Protein AF-A0A7K2MBM6-F1 (afdb_monomer_lite)

Sequence (221 aa):
AVADWLDTPRPAAAPGIWRFGHRPPKDAAPDRLPSITVVGLLVPLVLALLVWSLWRQGAVPYEAAPLKLFTPSDWWWAGTVSPKGMEGREARVVYDGLFFAVLVYAVARLGSWPEVVRHFIGRRPQPARALYAAVAALGVLSLVFPSAFPLVGWDPLPVVDPVFSLVVLISGGYDLFASRLFTDSLYAVLTALVVWPFARVGGWWSYGRELAARRRAAADP

Radius of gyration: 27.51 Å; chains: 1; bounding box: 62×66×79 Å

Structure (mmCIF, N/CA/C/O backbone):
data_AF-A0A7K2MBM6-F1
#
_entry.id   AF-A0A7K2MBM6-F1
#
loop_
_atom_site.group_PDB
_atom_site.id
_atom_site.type_symbol
_atom_site.label_atom_id
_atom_site.label_alt_id
_atom_site.label_comp_id
_atom_site.label_asym_id
_atom_site.label_entity_id
_atom_site.label_seq_id
_atom_site.pdbx_PDB_ins_code
_atom_site.Cartn_x
_atom_site.Cartn_y
_atom_site.Cartn_z
_atom_site.occupancy
_atom_site.B_iso_or_equiv
_atom_site.auth_seq_id
_atom_site.auth_comp_id
_atom_site.auth_asym_id
_atom_site.auth_atom_id
_atom_site.pdbx_PDB_model_num
ATOM 1 N N . ALA A 1 1 ? -25.216 -39.805 51.108 1.00 63.03 1 ALA A N 1
ATOM 2 C CA . ALA A 1 1 ? -25.686 -40.434 49.852 1.00 63.03 1 ALA A CA 1
ATOM 3 C C . ALA A 1 1 ? -27.028 -39.860 49.387 1.00 63.03 1 ALA A C 1
ATOM 5 O O . ALA A 1 1 ? -27.033 -39.133 48.407 1.00 63.03 1 ALA A O 1
ATOM 6 N N . VAL A 1 2 ? -28.155 -40.132 50.068 1.00 70.12 2 VAL A N 1
ATOM 7 C CA . VAL A 1 2 ? -29.477 -39.584 49.669 1.00 70.12 2 VAL A CA 1
ATOM 8 C C . VAL A 1 2 ? -29.632 -38.102 50.036 1.00 70.12 2 VAL A C 1
ATOM 10 O O . VAL A 1 2 ? -30.182 -37.338 49.252 1.00 70.12 2 VAL A O 1
ATOM 13 N N . ALA A 1 3 ? -29.101 -37.681 51.187 1.00 73.81 3 ALA A N 1
ATOM 14 C CA . ALA A 1 3 ? -29.107 -36.274 51.595 1.00 73.81 3 ALA A CA 1
ATOM 15 C C . ALA A 1 3 ? -28.320 -35.389 50.607 1.00 73.81 3 ALA A C 1
ATOM 17 O O . ALA A 1 3 ? -28.868 -34.434 50.070 1.00 73.81 3 ALA A O 1
ATOM 18 N N . ASP A 1 4 ? -27.101 -35.801 50.240 1.00 70.81 4 ASP A N 1
ATOM 19 C CA . ASP A 1 4 ? -26.273 -35.089 49.248 1.00 70.81 4 ASP A CA 1
ATOM 20 C C . ASP A 1 4 ? -26.951 -34.971 47.869 1.00 70.81 4 ASP A C 1
ATOM 22 O O . ASP A 1 4 ? -26.738 -34.014 47.120 1.00 70.81 4 ASP A O 1
ATOM 26 N N . TRP A 1 5 ? -27.791 -35.951 47.522 1.00 66.31 5 TRP A N 1
ATOM 27 C CA . TRP A 1 5 ? -28.558 -35.947 46.279 1.00 66.31 5 TRP A CA 1
ATOM 28 C C . TRP A 1 5 ? -29.691 -34.908 46.291 1.00 66.31 5 TRP A C 1
ATOM 30 O O . TRP A 1 5 ? -29.979 -34.304 45.255 1.00 66.31 5 TRP A O 1
ATOM 40 N N . LEU A 1 6 ? -30.316 -34.673 47.449 1.00 72.75 6 LEU A N 1
ATOM 41 C CA . LEU A 1 6 ? -31.365 -33.662 47.613 1.00 72.75 6 LEU A CA 1
ATOM 42 C C . LEU A 1 6 ? -30.803 -32.236 47.619 1.00 72.75 6 LEU A C 1
ATOM 44 O O . LEU A 1 6 ? -31.432 -31.348 47.047 1.00 72.75 6 LEU A O 1
ATOM 48 N N . ASP A 1 7 ? -29.606 -32.040 48.172 1.00 73.12 7 ASP A N 1
ATOM 49 C CA . ASP A 1 7 ? -28.974 -30.718 48.307 1.00 73.12 7 ASP A CA 1
ATOM 50 C C . ASP A 1 7 ? -28.291 -30.211 47.027 1.00 73.12 7 ASP A C 1
ATOM 52 O O . ASP A 1 7 ? -27.787 -29.086 46.973 1.00 73.12 7 ASP A O 1
ATOM 56 N N . THR A 1 8 ? -28.276 -31.010 45.957 1.00 70.50 8 THR A N 1
ATOM 57 C CA . THR A 1 8 ? -27.653 -30.594 44.697 1.00 70.50 8 THR A CA 1
ATOM 58 C C . THR A 1 8 ? -28.509 -29.517 44.002 1.00 70.50 8 THR A C 1
ATOM 60 O O . THR A 1 8 ? -29.656 -29.794 43.631 1.00 70.50 8 THR A O 1
ATOM 63 N N . PRO A 1 9 ? -27.975 -28.300 43.756 1.00 67.38 9 PRO A N 1
ATOM 64 C CA . PRO A 1 9 ? -28.731 -27.201 43.159 1.00 67.38 9 PRO A CA 1
ATOM 65 C C . PRO A 1 9 ? -29.223 -27.561 41.753 1.00 67.38 9 PRO A C 1
ATOM 67 O O . PRO A 1 9 ? -28.452 -28.024 40.909 1.00 67.38 9 PRO A O 1
ATOM 70 N N . ARG A 1 10 ? -30.519 -27.339 41.496 1.00 65.25 10 ARG A N 1
ATOM 71 C CA . ARG A 1 10 ? -31.175 -27.653 40.219 1.00 65.25 10 ARG A CA 1
ATOM 72 C C . ARG A 1 10 ? -31.325 -26.383 39.374 1.00 65.25 10 ARG A C 1
ATOM 74 O O . ARG A 1 10 ? -32.076 -25.492 39.768 1.00 65.25 10 ARG A O 1
ATOM 81 N N . PRO A 1 11 ? -30.638 -26.274 38.223 1.00 65.44 11 PRO A N 1
ATOM 82 C CA . PRO A 1 11 ? -30.853 -25.172 37.292 1.00 65.44 11 PRO A CA 1
ATOM 83 C C . PRO A 1 11 ? -32.285 -25.205 36.741 1.00 65.44 11 PRO A C 1
ATOM 85 O O . PRO A 1 11 ? -32.791 -26.282 36.422 1.00 65.44 11 PRO A O 1
ATOM 88 N N . ALA A 1 12 ? -32.924 -24.043 36.580 1.00 66.88 12 ALA A N 1
ATOM 89 C CA . ALA A 1 12 ? -34.211 -23.954 35.890 1.00 66.88 12 ALA A CA 1
ATOM 90 C C . ALA A 1 12 ? -34.046 -24.430 34.434 1.00 66.88 12 ALA A C 1
ATOM 92 O O . ALA A 1 12 ? -33.218 -23.899 33.691 1.00 66.88 12 ALA A O 1
ATOM 93 N N . ALA A 1 13 ? -34.798 -25.456 34.035 1.00 64.31 13 ALA A N 1
ATOM 94 C CA . ALA A 1 13 ? -34.699 -26.077 32.718 1.00 64.31 13 ALA A CA 1
ATOM 95 C C . ALA A 1 13 ? -36.091 -26.321 32.123 1.00 64.31 13 ALA A C 1
ATOM 97 O O . ALA A 1 13 ? -37.064 -26.515 32.851 1.00 64.31 13 ALA A O 1
ATOM 98 N N . ALA A 1 14 ? -36.173 -26.315 30.791 1.00 65.44 14 ALA A N 1
ATOM 99 C CA . ALA A 1 14 ? -37.387 -26.690 30.077 1.00 65.44 14 ALA A CA 1
ATOM 100 C C . ALA A 1 14 ? -37.708 -28.188 30.290 1.00 65.44 14 ALA A C 1
ATOM 102 O O . ALA A 1 14 ? -36.784 -28.987 30.494 1.00 65.44 14 ALA A O 1
ATOM 103 N N . PRO A 1 15 ? -38.991 -28.593 30.223 1.00 61.06 15 PRO A N 1
ATOM 104 C CA . PRO A 1 15 ? -39.388 -29.995 30.328 1.00 61.06 15 PRO A CA 1
ATOM 105 C C . PRO A 1 15 ? -38.619 -30.863 29.320 1.00 61.06 15 PRO A C 1
ATOM 107 O O . PRO A 1 15 ? -38.543 -30.524 28.142 1.00 61.06 15 PRO A O 1
ATOM 110 N N . GLY A 1 16 ? -38.026 -31.965 29.786 1.00 66.44 16 GLY A N 1
ATOM 111 C CA . GLY A 1 16 ? -37.229 -32.885 28.958 1.00 66.44 16 GLY A CA 1
ATOM 112 C C . GLY A 1 16 ? -35.712 -32.661 28.987 1.00 66.44 16 GLY A C 1
ATOM 113 O O . GLY A 1 16 ? -34.972 -33.479 28.449 1.00 66.44 16 GLY A O 1
ATOM 114 N N . ILE A 1 17 ? -35.217 -31.612 29.652 1.00 61.19 17 ILE A N 1
ATOM 115 C CA . ILE A 1 17 ? -33.775 -31.360 29.792 1.00 61.19 17 ILE A CA 1
ATOM 116 C C . ILE A 1 17 ? -33.307 -31.776 31.194 1.00 61.19 17 ILE A C 1
ATOM 118 O O . ILE A 1 17 ? -33.553 -31.081 32.178 1.00 61.19 17 ILE A O 1
ATOM 122 N N . TRP A 1 18 ? -32.598 -32.906 31.291 1.00 60.75 18 TRP A N 1
ATOM 123 C CA . TRP A 1 18 ? -31.999 -33.386 32.544 1.00 60.75 18 TRP A CA 1
ATOM 124 C C . TRP A 1 18 ? -30.622 -32.745 32.778 1.00 60.75 18 TRP A C 1
ATOM 126 O O . TRP A 1 18 ? -29.713 -32.893 31.964 1.00 60.75 18 TRP A O 1
ATOM 136 N N . ARG A 1 19 ? -30.453 -32.023 33.894 1.00 66.81 19 ARG A N 1
ATOM 137 C CA . ARG A 1 19 ? -29.204 -31.319 34.265 1.00 66.81 19 ARG A CA 1
ATOM 138 C C . ARG A 1 19 ? -28.826 -31.518 35.736 1.00 66.81 19 ARG A C 1
ATOM 140 O O . ARG A 1 19 ? -28.483 -30.571 36.440 1.00 66.81 19 ARG A O 1
ATOM 147 N N . PHE A 1 20 ? -28.896 -32.759 36.212 1.00 64.06 20 PHE A N 1
ATOM 148 C CA . PHE A 1 20 ? -28.448 -33.099 37.563 1.00 64.06 20 PHE A CA 1
ATOM 149 C C . PHE A 1 20 ? -26.941 -32.837 37.715 1.00 64.06 20 PHE A C 1
ATOM 151 O O . PHE A 1 20 ? -26.143 -33.344 36.929 1.00 64.06 20 PHE A O 1
ATOM 158 N N . GLY A 1 21 ? -26.561 -31.997 38.684 1.00 64.75 21 GLY A N 1
ATOM 159 C CA . GLY A 1 21 ? -25.162 -31.637 38.941 1.00 64.75 21 GLY A CA 1
ATOM 160 C C . GLY A 1 21 ? -24.502 -30.771 37.860 1.00 64.75 21 GLY A C 1
ATOM 161 O O . GLY A 1 21 ? -23.282 -30.604 37.877 1.00 64.75 21 GLY A O 1
ATOM 162 N N . HIS A 1 22 ? -25.268 -30.211 36.913 1.00 65.25 22 HIS A N 1
ATOM 163 C CA . HIS A 1 22 ? -24.694 -29.367 35.867 1.00 65.25 22 HIS A CA 1
ATOM 164 C C . HIS A 1 22 ? -24.227 -28.033 36.451 1.00 65.25 22 HIS A C 1
ATOM 166 O O . HIS A 1 22 ? -25.019 -27.118 36.686 1.00 65.25 22 HIS A O 1
ATOM 172 N N . ARG A 1 23 ? -22.916 -27.915 36.651 1.00 65.56 23 ARG A N 1
ATOM 173 C CA . ARG A 1 23 ? -22.261 -26.652 36.967 1.00 65.56 23 ARG A CA 1
ATOM 174 C C . ARG A 1 23 ? -21.970 -25.939 35.641 1.00 65.56 23 ARG A C 1
ATOM 176 O O . ARG A 1 23 ? -21.160 -26.460 34.872 1.00 65.56 23 ARG A O 1
ATOM 183 N N . PRO A 1 24 ? -22.616 -24.797 35.334 1.00 64.06 24 PRO A N 1
ATOM 184 C CA . PRO A 1 24 ? -22.233 -24.017 34.164 1.00 64.06 24 PRO A CA 1
ATOM 185 C C . PRO A 1 24 ? -20.735 -23.687 34.272 1.00 64.06 24 PRO A C 1
ATOM 187 O O . PRO A 1 24 ? -20.254 -23.469 35.393 1.00 64.06 24 PRO A O 1
ATOM 190 N N . PRO A 1 25 ? -19.976 -23.704 33.160 1.00 64.75 25 PRO A N 1
ATOM 191 C CA . PRO A 1 25 ? -18.553 -23.395 33.190 1.00 64.75 25 PRO A CA 1
ATOM 192 C C . PRO A 1 25 ? -18.332 -22.077 33.935 1.00 64.75 25 PRO A C 1
ATOM 194 O O . PRO A 1 25 ? -18.929 -21.062 33.581 1.00 64.75 25 PRO A O 1
ATOM 197 N N . LYS A 1 26 ? -17.522 -22.117 34.999 1.00 55.78 26 LYS A N 1
ATOM 198 C CA . LYS A 1 26 ? -17.112 -20.926 35.748 1.00 55.78 26 LYS A CA 1
ATOM 199 C C . LYS A 1 26 ? -16.367 -20.033 34.768 1.00 55.78 26 LYS A C 1
ATOM 201 O O . LYS A 1 26 ? -15.286 -20.432 34.356 1.00 55.78 26 LYS A O 1
ATOM 206 N N . ASP A 1 27 ? -17.005 -18.928 34.390 1.00 53.69 27 ASP A N 1
ATOM 207 C CA . ASP A 1 27 ? -16.542 -17.869 33.494 1.00 53.69 27 ASP A CA 1
ATOM 208 C C . ASP A 1 27 ? -15.671 -18.379 32.349 1.00 53.69 27 ASP A C 1
ATOM 210 O O . ASP A 1 27 ? -14.481 -18.628 32.533 1.00 53.69 27 ASP A O 1
ATOM 214 N N . ALA A 1 28 ? -16.273 -18.520 31.162 1.00 52.31 28 ALA A N 1
ATOM 215 C CA . ALA A 1 28 ? -15.554 -18.758 29.915 1.00 52.31 28 ALA A CA 1
ATOM 216 C C . ALA A 1 28 ? -14.239 -17.967 29.933 1.00 52.31 28 ALA A C 1
ATOM 218 O O . ALA A 1 28 ? -14.255 -16.734 29.896 1.00 52.31 28 ALA A O 1
ATOM 219 N N . ALA A 1 29 ? -13.122 -18.687 30.107 1.00 50.59 29 ALA A N 1
ATOM 220 C CA . ALA A 1 29 ? -11.809 -18.083 30.242 1.00 50.59 29 ALA A CA 1
ATOM 221 C C . ALA A 1 29 ? -11.641 -17.086 29.092 1.00 50.59 29 ALA A C 1
ATOM 223 O O . ALA A 1 29 ? -12.042 -17.426 27.974 1.00 50.59 29 ALA A O 1
ATOM 224 N N . PRO A 1 30 ? -11.121 -15.871 29.350 1.00 52.59 30 PRO A N 1
ATOM 225 C CA . PRO A 1 30 ? -11.083 -14.813 28.352 1.00 52.59 30 PRO A CA 1
ATOM 226 C C . PRO A 1 30 ? -10.471 -15.390 27.088 1.00 52.59 30 PRO A C 1
ATOM 228 O O . PRO A 1 30 ? -9.332 -15.847 27.145 1.00 52.59 30 PRO A O 1
ATOM 231 N N . ASP A 1 31 ? -11.298 -15.430 26.038 1.00 52.28 31 ASP A N 1
ATOM 232 C CA . ASP A 1 31 ? -11.118 -16.007 24.703 1.00 52.28 31 ASP A CA 1
ATOM 233 C C . ASP A 1 31 ? -9.663 -15.831 24.239 1.00 52.28 31 ASP A C 1
ATOM 235 O O . ASP A 1 31 ? -9.318 -14.862 23.558 1.00 52.28 31 ASP A O 1
ATOM 239 N N . ARG A 1 32 ? -8.763 -16.707 24.717 1.00 55.00 32 ARG A N 1
ATOM 240 C CA . ARG A 1 32 ? -7.341 -16.639 24.388 1.00 55.00 32 ARG A CA 1
ATOM 241 C C . ARG A 1 32 ? -7.298 -16.968 22.918 1.00 55.00 32 ARG A C 1
ATOM 243 O O . ARG A 1 32 ? -7.737 -18.051 22.538 1.00 55.00 32 ARG A O 1
ATOM 250 N N . LEU A 1 33 ? -6.770 -16.042 22.115 1.00 55.41 33 LEU A N 1
ATOM 251 C CA . LEU A 1 33 ? -6.412 -16.333 20.732 1.00 55.41 33 LEU A CA 1
ATOM 252 C C . LEU A 1 33 ? -5.731 -17.704 20.728 1.00 55.41 33 LEU A C 1
ATOM 254 O O . LEU A 1 33 ? -4.712 -17.852 21.413 1.00 55.41 33 LEU A O 1
ATOM 258 N N . PRO A 1 34 ? -6.303 -18.713 20.044 1.00 59.00 34 PRO A N 1
ATOM 259 C CA . PRO A 1 34 ? -5.668 -20.013 19.965 1.00 59.00 34 PRO A CA 1
ATOM 260 C C . PRO A 1 34 ? -4.249 -19.760 19.477 1.00 59.00 34 PRO A C 1
ATOM 262 O O . PRO A 1 34 ? -4.082 -19.026 18.502 1.00 59.00 34 PRO A O 1
ATOM 265 N N . SER A 1 35 ? -3.233 -20.311 20.139 1.00 55.69 35 SER A N 1
ATOM 266 C CA . SER A 1 35 ? -1.816 -20.103 19.792 1.00 55.69 35 SER A CA 1
ATOM 267 C C . SER A 1 35 ? -1.544 -20.349 18.296 1.00 55.69 35 SER A C 1
ATOM 269 O O . SER A 1 35 ? -0.691 -19.709 17.688 1.00 55.69 35 SER A O 1
ATOM 271 N N . ILE A 1 36 ? -2.369 -21.207 17.687 1.00 59.50 36 ILE A N 1
ATOM 272 C CA . ILE A 1 36 ? -2.477 -21.488 16.249 1.00 59.50 36 ILE A CA 1
ATOM 273 C C . ILE A 1 36 ? -2.675 -20.222 15.389 1.00 59.50 36 ILE A C 1
ATOM 275 O O . ILE A 1 36 ? -2.102 -20.126 14.310 1.00 59.50 36 ILE A O 1
ATOM 279 N N . THR A 1 37 ? -3.412 -19.218 15.865 1.00 65.25 37 THR A N 1
ATOM 280 C CA . THR A 1 37 ? -3.697 -17.966 15.139 1.00 65.25 37 THR A CA 1
ATOM 281 C C . THR A 1 37 ? -2.459 -17.079 15.014 1.00 65.25 37 THR A C 1
ATOM 283 O O . THR A 1 37 ? -2.273 -16.438 13.985 1.00 65.25 37 THR A O 1
ATOM 286 N N . VAL A 1 38 ? -1.599 -17.056 16.041 1.00 65.00 38 VAL A N 1
ATOM 287 C CA . VAL A 1 38 ? -0.346 -16.278 16.036 1.00 65.00 38 VAL A CA 1
ATOM 288 C C . VAL A 1 38 ? 0.695 -16.948 15.141 1.00 65.00 38 VAL A C 1
ATOM 290 O O . VAL A 1 38 ? 1.374 -16.275 14.371 1.00 65.00 38 VAL A O 1
ATOM 293 N N . VAL A 1 39 ? 0.777 -18.280 15.173 1.00 69.62 39 VAL A N 1
ATOM 294 C CA . VAL A 1 39 ? 1.640 -19.045 14.258 1.00 69.62 39 VAL A CA 1
ATOM 295 C C . VAL A 1 39 ? 1.168 -18.882 12.808 1.00 69.62 39 VAL A C 1
ATOM 297 O O . VAL A 1 39 ? 1.984 -18.613 11.930 1.00 69.62 39 VAL A O 1
ATOM 300 N N . GLY A 1 40 ? -0.148 -18.923 12.567 1.00 68.88 40 GLY A N 1
ATOM 301 C CA . GLY A 1 40 ? -0.758 -18.653 11.259 1.00 68.88 40 GLY A CA 1
ATOM 302 C C . GLY A 1 40 ? -0.566 -17.220 10.742 1.00 68.88 40 GLY A C 1
ATOM 303 O O . GLY A 1 40 ? -0.798 -16.966 9.565 1.00 68.88 40 GLY A O 1
ATOM 304 N N . LEU A 1 41 ? -0.114 -16.296 11.594 1.00 78.31 41 LEU A N 1
ATOM 305 C CA . LEU A 1 41 ? 0.248 -14.926 11.230 1.00 78.31 41 LEU A CA 1
ATOM 306 C C . LEU A 1 41 ? 1.746 -14.791 10.933 1.00 78.31 41 LEU A C 1
ATOM 308 O O . LEU A 1 41 ? 2.142 -14.245 9.905 1.00 78.31 41 LEU A O 1
ATOM 312 N N . LEU A 1 42 ? 2.580 -15.282 11.853 1.00 80.94 42 LEU A N 1
ATOM 313 C CA . LEU A 1 42 ? 4.027 -15.084 11.815 1.00 80.94 42 LEU A CA 1
ATOM 314 C C . LEU A 1 42 ? 4.695 -15.910 10.721 1.00 80.94 42 LEU A C 1
ATOM 316 O O . LEU A 1 42 ? 5.586 -15.405 10.047 1.00 80.94 42 LEU A O 1
ATOM 320 N N . VAL A 1 43 ? 4.261 -17.154 10.514 1.00 84.12 43 VAL A N 1
ATOM 321 C CA . VAL A 1 43 ? 4.856 -18.042 9.506 1.00 84.12 43 VAL A CA 1
ATOM 322 C C . VAL A 1 43 ? 4.760 -17.456 8.090 1.00 84.12 43 VAL A C 1
ATOM 324 O O . VAL A 1 43 ? 5.811 -17.293 7.469 1.00 84.12 43 VAL A O 1
ATOM 327 N N . PRO A 1 44 ? 3.577 -17.080 7.559 1.00 85.62 44 PRO A N 1
ATOM 328 C CA . PRO A 1 44 ? 3.502 -16.507 6.214 1.00 85.62 44 PRO A CA 1
ATOM 329 C C . PRO A 1 44 ? 4.236 -15.167 6.107 1.00 85.62 44 PRO A C 1
ATOM 331 O O . PRO A 1 44 ? 4.814 -14.883 5.063 1.00 85.62 44 PRO A O 1
ATOM 334 N N . LEU A 1 45 ? 4.270 -14.368 7.180 1.00 86.75 45 LEU A N 1
ATOM 335 C CA . LEU A 1 45 ? 5.017 -13.111 7.201 1.00 86.75 45 LEU A CA 1
ATOM 336 C C . LEU A 1 45 ? 6.529 -13.339 7.082 1.00 86.75 45 LEU A C 1
ATOM 338 O O . LEU A 1 45 ? 7.179 -12.706 6.256 1.00 86.75 45 LEU A O 1
ATOM 342 N N . VAL A 1 46 ? 7.091 -14.253 7.877 1.00 89.56 46 VAL A N 1
ATOM 343 C CA . VAL A 1 46 ? 8.524 -14.578 7.835 1.00 89.56 46 VAL A CA 1
ATOM 344 C C . VAL A 1 46 ? 8.897 -15.176 6.484 1.00 89.56 46 VAL A C 1
ATOM 346 O O . VAL A 1 46 ? 9.888 -14.760 5.890 1.00 89.56 46 VAL A O 1
ATOM 349 N N . LEU A 1 47 ? 8.085 -16.098 5.961 1.00 90.06 47 LEU A N 1
ATOM 350 C CA . LEU A 1 47 ? 8.302 -16.664 4.629 1.00 90.06 47 LEU A CA 1
ATOM 351 C C . LEU A 1 47 ? 8.287 -15.580 3.551 1.00 90.06 47 LEU A C 1
ATOM 353 O O . LEU A 1 47 ? 9.158 -15.577 2.687 1.00 90.06 47 LEU A O 1
ATOM 357 N N . ALA A 1 48 ? 7.358 -14.628 3.626 1.00 90.06 48 ALA A N 1
ATOM 358 C CA . ALA A 1 48 ? 7.332 -13.511 2.697 1.00 90.06 48 ALA A CA 1
ATOM 359 C C . ALA A 1 48 ? 8.575 -12.628 2.809 1.00 90.06 48 ALA A C 1
ATOM 361 O O . ALA A 1 48 ? 9.180 -12.314 1.792 1.00 90.06 48 ALA A O 1
ATOM 362 N N . LEU A 1 49 ? 9.019 -12.277 4.017 1.00 89.62 49 LEU A N 1
ATOM 363 C CA . LEU A 1 49 ? 10.246 -11.495 4.194 1.00 89.62 49 LEU A CA 1
ATOM 364 C C . LEU A 1 49 ? 11.478 -12.214 3.629 1.00 89.62 49 LEU A C 1
ATOM 366 O O . LEU A 1 49 ? 12.315 -11.574 2.996 1.00 89.62 49 LEU A O 1
ATOM 370 N N . LEU A 1 50 ? 11.574 -13.534 3.805 1.00 91.19 50 LEU A N 1
ATOM 371 C CA . LEU A 1 50 ? 12.651 -14.339 3.225 1.00 91.19 50 LEU A CA 1
ATOM 372 C C . LEU A 1 50 ? 12.593 -14.342 1.696 1.00 91.19 50 LEU A C 1
ATOM 374 O O . LEU A 1 50 ? 13.599 -14.065 1.048 1.00 91.19 50 LEU A O 1
ATOM 378 N N . VAL A 1 51 ? 11.418 -14.599 1.118 1.00 91.38 51 VAL A N 1
ATOM 379 C CA . VAL A 1 51 ? 11.214 -14.577 -0.339 1.00 91.38 51 VAL A CA 1
ATOM 380 C C . VAL A 1 51 ? 11.531 -13.197 -0.912 1.00 91.38 51 VAL A C 1
ATOM 382 O O . VAL A 1 51 ? 12.231 -13.097 -1.915 1.00 91.38 51 VAL A O 1
ATOM 385 N N . TRP A 1 52 ? 11.081 -12.130 -0.252 1.00 92.38 52 TRP A N 1
ATOM 386 C CA . TRP A 1 52 ? 11.376 -10.754 -0.639 1.00 92.38 52 TRP A CA 1
ATOM 387 C C . TRP A 1 52 ? 12.872 -10.433 -0.563 1.00 92.38 52 TRP A C 1
ATOM 389 O O . TRP A 1 52 ? 13.418 -9.782 -1.450 1.00 92.38 52 TRP A O 1
ATOM 399 N N . SER A 1 53 ? 13.555 -10.911 0.477 1.00 89.06 53 SER A N 1
ATOM 400 C CA . SER A 1 53 ? 14.999 -10.724 0.623 1.00 89.06 53 SER A CA 1
ATOM 401 C C . SER A 1 53 ? 15.774 -11.427 -0.493 1.00 89.06 53 SER A C 1
ATOM 403 O O . SER A 1 53 ? 16.661 -10.820 -1.089 1.00 89.06 53 SER A O 1
ATOM 405 N N . LEU A 1 54 ? 15.404 -12.670 -0.822 1.00 90.38 54 LEU A N 1
ATOM 406 C CA . LEU A 1 54 ? 16.008 -13.424 -1.925 1.00 90.38 54 LEU A CA 1
ATOM 407 C C . LEU A 1 54 ? 15.750 -12.757 -3.279 1.00 90.38 54 LEU A C 1
ATOM 409 O O . LEU A 1 54 ? 16.663 -12.674 -4.098 1.00 90.38 54 LEU A O 1
ATOM 413 N N . TRP A 1 55 ? 14.538 -12.237 -3.482 1.00 89.31 55 TRP A N 1
ATOM 414 C CA . TRP A 1 55 ? 14.170 -11.461 -4.665 1.00 89.31 55 TRP A CA 1
ATOM 415 C C . TRP A 1 55 ? 15.049 -10.218 -4.827 1.00 89.31 55 TRP A C 1
ATOM 417 O O . TRP A 1 55 ? 15.680 -10.020 -5.858 1.00 89.31 55 TRP A O 1
ATOM 427 N N . ARG A 1 56 ? 15.174 -9.406 -3.771 1.00 86.75 56 ARG A N 1
ATOM 428 C CA . ARG A 1 56 ? 16.007 -8.190 -3.768 1.00 86.75 56 ARG A CA 1
ATOM 429 C C . ARG A 1 56 ? 17.488 -8.467 -4.039 1.00 86.75 56 ARG A C 1
ATOM 431 O O . ARG A 1 56 ? 18.186 -7.574 -4.509 1.00 86.75 56 ARG A O 1
ATOM 438 N N . GLN A 1 57 ? 17.967 -9.665 -3.714 1.00 86.75 57 GLN A N 1
ATOM 439 C CA . GLN A 1 57 ? 19.349 -10.088 -3.951 1.00 86.75 57 GLN A CA 1
ATOM 440 C C . GLN A 1 57 ? 19.576 -10.658 -5.358 1.00 86.75 57 GLN A C 1
ATOM 442 O O . GLN A 1 57 ? 20.719 -10.945 -5.708 1.00 86.75 57 GLN A O 1
ATOM 447 N N . GLY A 1 58 ? 18.525 -10.843 -6.160 1.00 82.50 58 GLY A N 1
ATOM 448 C CA . GLY A 1 58 ? 18.629 -11.493 -7.464 1.00 82.50 58 GLY A CA 1
ATOM 449 C C . GLY A 1 58 ? 18.902 -12.999 -7.379 1.00 82.50 58 GLY A C 1
ATOM 450 O O . GLY A 1 58 ? 19.436 -13.602 -8.309 1.00 82.50 58 GLY A O 1
ATOM 451 N N . ALA A 1 59 ? 18.626 -13.613 -6.223 1.00 83.94 59 ALA A N 1
ATOM 452 C CA . ALA A 1 59 ? 18.934 -15.017 -5.956 1.00 83.94 59 ALA A CA 1
ATOM 453 C C . ALA A 1 59 ? 17.849 -15.970 -6.484 1.00 83.94 59 ALA A C 1
ATOM 455 O O . ALA A 1 59 ? 18.005 -17.191 -6.401 1.00 83.94 59 ALA A O 1
ATOM 456 N N . VAL A 1 60 ? 16.736 -15.434 -6.998 1.00 83.62 60 VAL A N 1
ATOM 457 C CA . VAL A 1 60 ? 15.610 -16.227 -7.488 1.00 83.62 60 VAL A CA 1
ATOM 458 C C . VAL A 1 60 ? 15.888 -16.670 -8.929 1.00 83.62 60 VAL A C 1
ATOM 460 O O . VAL A 1 60 ? 16.028 -15.835 -9.828 1.00 83.62 60 VAL A O 1
ATOM 463 N N . PRO A 1 61 ? 15.937 -17.988 -9.202 1.00 79.88 61 PRO A N 1
ATOM 464 C CA . PRO A 1 61 ? 16.121 -18.478 -10.560 1.00 79.88 61 PRO A CA 1
ATOM 465 C C . PRO A 1 61 ? 15.001 -17.974 -11.473 1.00 79.88 61 PRO A C 1
ATOM 467 O O . PRO A 1 61 ? 13.826 -18.046 -11.121 1.00 79.88 61 PRO A O 1
ATOM 470 N N . TYR A 1 62 ? 15.364 -17.518 -12.672 1.00 78.62 62 TYR A N 1
ATOM 471 C CA . TYR A 1 62 ? 14.423 -17.063 -13.705 1.00 78.62 62 TYR A CA 1
ATOM 472 C C . TYR A 1 62 ? 13.570 -15.832 -13.354 1.00 78.62 62 TYR A C 1
ATOM 474 O O . TYR A 1 62 ? 12.629 -15.538 -14.089 1.00 78.62 62 TYR A O 1
ATOM 482 N N . GLU A 1 63 ? 13.920 -15.050 -12.329 1.00 83.38 63 GLU A N 1
ATOM 483 C CA . GLU A 1 63 ? 13.250 -13.770 -12.023 1.00 83.38 63 GLU A CA 1
ATOM 484 C C . GLU A 1 63 ? 13.203 -12.815 -13.231 1.00 83.38 63 GLU A C 1
ATOM 486 O O . GLU A 1 63 ? 12.265 -12.057 -13.431 1.00 83.38 63 GLU A O 1
ATOM 491 N N . ALA A 1 64 ? 14.197 -12.903 -14.111 1.00 80.81 64 ALA A N 1
ATOM 492 C CA . ALA A 1 64 ? 14.294 -12.093 -15.314 1.00 80.81 64 ALA A CA 1
ATOM 493 C C . ALA A 1 64 ? 13.325 -12.503 -16.432 1.00 80.81 64 ALA A C 1
ATOM 495 O O . ALA A 1 64 ? 13.118 -11.737 -17.376 1.00 80.81 64 ALA A O 1
ATOM 496 N N . ALA A 1 65 ? 12.804 -13.732 -16.397 1.00 84.50 65 ALA A N 1
ATOM 497 C CA . ALA A 1 65 ? 12.095 -14.311 -17.531 1.00 84.50 65 ALA A CA 1
ATOM 498 C C . ALA A 1 65 ? 10.744 -13.625 -17.793 1.00 84.50 65 ALA A C 1
ATOM 500 O O . ALA A 1 65 ? 10.523 -13.223 -18.936 1.00 84.50 65 ALA A O 1
ATOM 501 N N . PRO A 1 66 ? 9.872 -13.398 -16.787 1.00 85.25 66 PRO A N 1
ATOM 502 C CA . PRO A 1 66 ? 8.631 -12.660 -17.009 1.00 85.25 66 PRO A CA 1
ATOM 503 C C . PRO A 1 66 ? 8.901 -11.229 -17.478 1.00 85.25 66 PRO A C 1
ATOM 505 O O . PRO A 1 66 ? 8.262 -10.758 -18.413 1.00 85.25 66 PRO A O 1
ATOM 508 N N . LEU A 1 67 ? 9.899 -10.564 -16.890 1.00 84.62 67 LEU A N 1
ATOM 509 C CA . LEU A 1 67 ? 10.277 -9.207 -17.272 1.00 84.62 67 LEU A CA 1
ATOM 510 C C . LEU A 1 67 ? 10.654 -9.126 -18.758 1.00 84.62 67 LEU A C 1
ATOM 512 O O . LEU A 1 67 ? 10.108 -8.296 -19.478 1.00 84.62 67 LEU A O 1
ATOM 516 N N . LYS A 1 68 ? 11.514 -10.029 -19.245 1.00 83.56 68 LYS A N 1
ATOM 517 C CA . LYS A 1 68 ? 11.908 -10.097 -20.665 1.00 83.56 68 LYS A CA 1
ATOM 518 C C . LYS A 1 68 ? 10.782 -10.526 -21.605 1.00 83.56 68 LYS A C 1
ATOM 520 O O . LYS A 1 68 ? 10.852 -10.223 -22.787 1.00 83.56 68 LYS A O 1
ATOM 525 N N . LEU A 1 69 ? 9.779 -11.248 -21.106 1.00 86.25 69 LEU A N 1
ATOM 526 C CA . LEU A 1 69 ? 8.634 -11.675 -21.910 1.00 86.25 69 LEU A CA 1
ATOM 527 C C . LEU A 1 69 ? 7.666 -10.516 -22.181 1.00 86.25 69 LEU A C 1
ATOM 529 O O . LEU A 1 69 ? 7.114 -10.423 -23.272 1.00 86.25 69 LEU A O 1
ATOM 533 N N . PHE A 1 70 ? 7.463 -9.643 -21.192 1.00 84.50 70 PHE A N 1
ATOM 534 C CA . PHE A 1 70 ? 6.531 -8.517 -21.289 1.00 84.50 70 PHE A CA 1
ATOM 535 C C . PHE A 1 70 ? 7.178 -7.205 -21.749 1.00 84.50 70 PHE A C 1
ATOM 537 O O . PHE A 1 70 ? 6.453 -6.250 -22.021 1.00 84.50 70 PHE A O 1
ATOM 544 N N . THR A 1 71 ? 8.510 -7.135 -21.840 1.00 85.44 71 THR A N 1
ATOM 545 C CA . THR A 1 71 ? 9.222 -5.919 -22.262 1.00 85.44 71 THR A CA 1
ATOM 546 C C . THR A 1 71 ? 10.011 -6.130 -23.555 1.00 85.44 71 THR A C 1
ATOM 548 O O . THR A 1 71 ? 10.557 -7.213 -23.775 1.00 85.44 71 THR A O 1
ATOM 551 N N . PRO A 1 72 ? 10.104 -5.102 -24.416 1.00 85.38 72 PRO A N 1
ATOM 552 C CA . PRO A 1 72 ? 10.911 -5.163 -25.627 1.00 85.38 72 PRO A CA 1
ATOM 553 C C . PRO A 1 72 ? 12.395 -5.459 -25.351 1.00 85.38 72 PRO A C 1
ATOM 555 O O . PRO A 1 72 ? 12.990 -4.976 -24.385 1.00 85.38 72 PRO A O 1
ATOM 558 N N . SER A 1 73 ? 13.028 -6.256 -26.217 1.00 83.06 73 SER A N 1
ATOM 559 C CA . SER A 1 73 ? 14.434 -6.661 -26.050 1.00 83.06 73 SER A CA 1
ATOM 560 C C . SER A 1 73 ? 15.435 -5.509 -26.199 1.00 83.06 73 SER A C 1
ATOM 562 O O . SER A 1 73 ? 16.557 -5.592 -25.701 1.00 83.06 73 SER A O 1
ATOM 564 N N . ASP A 1 74 ? 15.053 -4.439 -26.893 1.00 85.44 74 ASP A N 1
ATOM 565 C CA . ASP A 1 74 ? 15.849 -3.229 -27.108 1.00 85.44 74 ASP A CA 1
ATOM 566 C C . ASP A 1 74 ? 16.029 -2.392 -25.836 1.00 85.44 74 ASP A C 1
ATOM 568 O O . ASP A 1 74 ? 17.018 -1.666 -25.749 1.00 85.44 74 ASP A O 1
ATOM 572 N N . TRP A 1 75 ? 15.180 -2.574 -24.818 1.00 86.50 75 TRP A N 1
ATOM 573 C CA . TRP A 1 75 ? 15.299 -1.900 -23.516 1.00 86.50 75 TRP A CA 1
ATOM 574 C C . TRP A 1 75 ? 16.456 -2.438 -22.663 1.00 86.50 75 TRP A C 1
ATOM 576 O O . TRP A 1 75 ? 16.872 -1.803 -21.689 1.00 86.50 75 TRP A O 1
ATOM 586 N N . TRP A 1 76 ? 17.010 -3.594 -23.040 1.00 87.56 76 TRP A N 1
ATOM 587 C CA . TRP A 1 76 ? 18.022 -4.323 -22.281 1.00 87.56 76 TRP A CA 1
ATOM 588 C C . TRP A 1 76 ? 19.325 -4.471 -23.067 1.00 87.56 76 TRP A C 1
ATOM 590 O O . TRP A 1 76 ? 19.337 -4.629 -24.294 1.00 87.56 76 TRP A O 1
ATOM 600 N N . TRP A 1 77 ? 20.461 -4.468 -22.369 1.00 84.12 77 TRP A N 1
ATOM 601 C CA . TRP A 1 77 ? 21.731 -4.881 -22.971 1.00 84.12 77 TRP A CA 1
ATOM 602 C C . TRP A 1 77 ? 21.692 -6.364 -23.347 1.00 84.12 77 TRP A C 1
ATOM 604 O O . TRP A 1 77 ? 21.219 -7.193 -22.565 1.00 84.12 77 TRP A O 1
ATOM 614 N N . ALA A 1 78 ? 22.185 -6.695 -24.547 1.00 78.94 78 ALA A N 1
ATOM 615 C CA . ALA A 1 78 ? 22.099 -8.039 -25.116 1.00 78.94 78 ALA A CA 1
ATOM 616 C C . ALA A 1 78 ? 22.637 -9.096 -24.137 1.00 78.94 78 ALA A C 1
ATOM 618 O O . ALA A 1 78 ? 23.712 -8.937 -23.567 1.00 78.94 78 ALA A O 1
ATOM 619 N N . GLY A 1 79 ? 21.858 -10.156 -23.906 1.00 72.56 79 GLY A N 1
ATOM 620 C CA . GLY A 1 79 ? 22.220 -11.231 -22.975 1.00 72.56 79 GLY A CA 1
ATOM 621 C C . GLY A 1 79 ? 22.092 -10.890 -21.484 1.00 72.56 79 GLY A C 1
ATOM 622 O O . GLY A 1 79 ? 22.242 -11.781 -20.655 1.00 72.56 79 GLY A O 1
ATOM 623 N N . THR A 1 80 ? 21.739 -9.657 -21.110 1.00 77.88 80 THR A N 1
ATOM 624 C CA . THR A 1 80 ? 21.632 -9.228 -19.702 1.00 77.88 80 THR A CA 1
ATOM 625 C C . THR A 1 80 ? 20.217 -8.760 -19.346 1.00 77.88 80 THR A C 1
ATOM 627 O O . THR A 1 80 ? 19.296 -8.838 -20.159 1.00 77.88 80 THR A O 1
ATOM 630 N N . VAL A 1 81 ? 20.033 -8.336 -18.097 1.00 78.12 81 VAL A N 1
ATOM 631 C CA . VAL A 1 81 ? 18.864 -7.596 -17.578 1.00 78.12 81 VAL A CA 1
ATOM 632 C C . VAL A 1 81 ? 19.264 -6.185 -17.145 1.00 78.12 81 VAL A C 1
ATOM 634 O O . VAL A 1 81 ? 18.609 -5.561 -16.314 1.00 78.12 81 VAL A O 1
ATOM 637 N N . SER A 1 82 ? 20.398 -5.703 -17.654 1.00 83.06 82 SER A N 1
ATOM 638 C CA . SER A 1 82 ? 20.846 -4.349 -17.380 1.00 83.06 82 SER A CA 1
ATOM 639 C C . SER A 1 82 ? 20.060 -3.389 -18.274 1.00 83.06 82 SER A C 1
ATOM 641 O O . SER A 1 82 ? 20.044 -3.595 -19.497 1.00 83.06 82 SER A O 1
ATOM 643 N N . PRO A 1 83 ? 19.379 -2.384 -17.702 1.00 85.81 83 PRO A N 1
ATOM 644 C CA . PRO A 1 83 ? 18.607 -1.433 -18.483 1.00 85.81 83 PRO A CA 1
ATOM 645 C C . PRO A 1 83 ? 19.542 -0.586 -19.354 1.00 85.81 83 PRO A C 1
ATOM 647 O O . PRO A 1 83 ? 20.568 -0.091 -18.888 1.00 85.81 83 PRO A O 1
ATOM 650 N N . LYS A 1 84 ? 19.198 -0.429 -20.635 1.00 84.62 84 LYS A N 1
ATOM 651 C CA . LYS A 1 84 ? 19.894 0.488 -21.557 1.00 84.62 84 LYS A CA 1
ATOM 652 C C . LYS A 1 84 ? 19.481 1.937 -21.357 1.00 84.62 84 LYS A C 1
ATOM 654 O O . LYS A 1 84 ? 20.281 2.840 -21.577 1.00 84.62 84 LYS A O 1
ATOM 659 N N . GLY A 1 85 ? 18.227 2.128 -20.977 1.00 86.44 85 GLY A N 1
ATOM 660 C CA . GLY A 1 85 ? 17.587 3.424 -20.901 1.00 86.44 85 GLY A CA 1
ATOM 661 C C . GLY A 1 85 ? 16.594 3.497 -19.758 1.00 86.44 85 GLY A C 1
ATOM 662 O O . GLY A 1 85 ? 16.542 2.649 -18.861 1.00 86.44 85 GLY A O 1
ATOM 663 N N . MET A 1 86 ? 15.811 4.556 -19.824 1.00 88.38 86 MET A N 1
ATOM 664 C CA . MET A 1 86 ? 14.822 4.923 -18.833 1.00 88.38 86 MET A CA 1
ATOM 665 C C . MET A 1 86 ? 13.714 3.865 -18.716 1.00 88.38 86 MET A C 1
ATOM 667 O O . MET A 1 86 ? 13.375 3.419 -17.625 1.00 88.38 86 MET A O 1
ATOM 671 N N . GLU A 1 87 ? 13.227 3.389 -19.854 1.00 87.12 87 GLU A N 1
ATOM 672 C CA . GLU A 1 87 ? 12.139 2.427 -20.000 1.00 87.12 87 GLU A CA 1
ATOM 673 C C . GLU A 1 87 ? 12.463 1.111 -19.288 1.00 87.12 87 GLU A C 1
ATOM 675 O O . GLU A 1 87 ? 11.677 0.624 -18.478 1.00 87.12 87 GLU A O 1
ATOM 680 N N . GLY A 1 88 ? 13.667 0.573 -19.514 1.00 85.81 88 GLY A N 1
ATOM 681 C CA . GLY A 1 88 ? 14.133 -0.641 -18.844 1.00 85.81 88 GLY A CA 1
ATOM 682 C C . GLY A 1 88 ? 14.298 -0.459 -17.332 1.00 85.81 88 GLY A C 1
ATOM 683 O O . GLY A 1 88 ? 13.990 -1.371 -16.562 1.00 85.81 88 GLY A O 1
ATOM 684 N N . ARG A 1 89 ? 14.761 0.718 -16.882 1.00 88.81 89 ARG A N 1
ATOM 685 C CA . ARG A 1 89 ? 14.922 1.009 -15.450 1.00 88.81 89 ARG A CA 1
ATOM 686 C C . ARG A 1 89 ? 13.569 1.048 -14.751 1.00 88.81 89 ARG A C 1
ATOM 688 O O . ARG A 1 89 ? 13.384 0.331 -13.772 1.00 88.81 89 ARG A O 1
ATOM 695 N N . GLU A 1 90 ? 12.630 1.836 -15.263 1.00 89.75 90 GLU A N 1
ATOM 696 C CA . GLU A 1 90 ? 11.301 1.945 -14.660 1.00 89.75 90 GLU A CA 1
ATOM 697 C C . GLU A 1 90 ? 10.524 0.633 -14.759 1.00 89.75 90 GLU A C 1
ATOM 699 O O . GLU A 1 90 ? 9.837 0.261 -13.813 1.00 89.75 90 GLU A O 1
ATOM 704 N N . ALA A 1 91 ? 10.676 -0.126 -15.850 1.00 89.75 91 ALA A N 1
ATOM 705 C CA . ALA A 1 91 ? 10.013 -1.420 -15.995 1.00 89.75 91 ALA A CA 1
ATOM 706 C C . ALA A 1 91 ? 10.463 -2.413 -14.918 1.00 89.75 91 ALA A C 1
ATOM 708 O O . ALA A 1 91 ? 9.641 -3.161 -14.389 1.00 89.75 91 ALA A O 1
ATOM 709 N N . ARG A 1 92 ? 11.749 -2.390 -14.543 1.00 90.00 92 ARG A N 1
ATOM 710 C CA . ARG A 1 92 ? 12.255 -3.174 -13.412 1.00 90.00 92 ARG A CA 1
ATOM 711 C C . ARG A 1 92 ? 11.635 -2.723 -12.086 1.00 90.00 92 ARG A C 1
ATOM 713 O O . ARG A 1 92 ? 11.204 -3.580 -11.323 1.00 90.00 92 ARG A O 1
ATOM 720 N N . VAL A 1 93 ? 11.523 -1.417 -11.834 1.00 91.44 93 VAL A N 1
ATOM 721 C CA . VAL A 1 93 ? 10.895 -0.900 -10.600 1.00 91.44 93 VAL A CA 1
ATOM 722 C C . VAL A 1 93 ? 9.418 -1.305 -10.515 1.00 91.44 93 VAL A C 1
ATOM 724 O O . VAL A 1 93 ? 8.961 -1.771 -9.470 1.00 91.44 93 VAL A O 1
ATOM 727 N N . VAL A 1 94 ? 8.673 -1.205 -11.622 1.00 91.88 94 VAL A N 1
ATOM 728 C CA . VAL A 1 94 ? 7.281 -1.681 -11.708 1.00 91.88 94 VAL A CA 1
ATOM 729 C C . VAL A 1 94 ? 7.199 -3.181 -11.430 1.00 91.88 94 VAL A C 1
ATOM 731 O O . VAL A 1 94 ? 6.315 -3.624 -10.697 1.00 91.88 94 VAL A O 1
ATOM 734 N N . TYR A 1 95 ? 8.121 -3.963 -11.988 1.00 90.88 95 TYR A N 1
ATOM 735 C CA . TYR A 1 95 ? 8.164 -5.409 -11.804 1.00 90.88 95 TYR A CA 1
ATOM 736 C C . TYR A 1 95 ? 8.406 -5.810 -10.345 1.00 90.88 95 TYR A C 1
ATOM 738 O O . TYR A 1 95 ? 7.667 -6.639 -9.809 1.00 90.88 95 TYR A O 1
ATOM 746 N N . ASP A 1 96 ? 9.364 -5.163 -9.680 1.00 91.25 96 ASP A N 1
ATOM 747 C CA . ASP A 1 96 ? 9.642 -5.376 -8.257 1.00 91.25 96 ASP A CA 1
ATOM 748 C C . ASP A 1 96 ? 8.432 -5.008 -7.387 1.00 91.25 96 ASP A C 1
ATOM 750 O O . ASP A 1 96 ? 8.064 -5.752 -6.474 1.00 91.25 96 ASP A O 1
ATOM 754 N N . GLY A 1 97 ? 7.760 -3.898 -7.705 1.00 91.81 97 GLY A N 1
ATOM 755 C CA . GLY A 1 97 ? 6.524 -3.483 -7.044 1.00 91.81 97 GLY A CA 1
ATOM 756 C C . GLY A 1 97 ? 5.366 -4.456 -7.232 1.00 91.81 97 GLY A C 1
ATOM 757 O O . GLY A 1 97 ? 4.637 -4.752 -6.286 1.00 91.81 97 GLY A O 1
ATOM 758 N N . LEU A 1 98 ? 5.200 -4.992 -8.442 1.00 92.62 98 LEU A N 1
ATOM 759 C CA . LEU A 1 98 ? 4.155 -5.966 -8.744 1.00 92.62 98 LEU A CA 1
ATOM 760 C C . LEU A 1 98 ? 4.385 -7.272 -7.979 1.00 92.62 98 LEU A C 1
ATOM 762 O O . LEU A 1 98 ? 3.449 -7.808 -7.382 1.00 92.62 98 LEU A O 1
ATOM 766 N N . PHE A 1 99 ? 5.625 -7.765 -7.952 1.00 92.25 99 PHE A N 1
ATOM 767 C CA . PHE A 1 99 ? 5.978 -8.948 -7.173 1.00 92.25 99 PHE A CA 1
ATOM 768 C C . PHE A 1 99 ? 5.737 -8.719 -5.676 1.00 92.25 99 PHE A C 1
ATOM 770 O O . PHE A 1 99 ? 5.112 -9.553 -5.016 1.00 92.25 99 PHE A O 1
ATOM 777 N N . PHE A 1 100 ? 6.140 -7.557 -5.152 1.00 92.69 100 PHE A N 1
ATOM 778 C CA . PHE A 1 100 ? 5.857 -7.170 -3.772 1.00 92.69 100 PHE A CA 1
ATOM 779 C C . PHE A 1 100 ? 4.351 -7.150 -3.472 1.00 92.69 100 PHE A C 1
ATOM 781 O O . PHE A 1 100 ? 3.913 -7.698 -2.461 1.00 92.69 100 PHE A O 1
ATOM 788 N N . ALA A 1 101 ? 3.536 -6.581 -4.362 1.00 91.81 101 ALA A N 1
ATOM 789 C CA . ALA A 1 101 ? 2.085 -6.538 -4.202 1.00 91.81 101 ALA A CA 1
ATOM 790 C C . ALA A 1 101 ? 1.460 -7.942 -4.172 1.00 91.81 101 ALA A C 1
ATOM 792 O O . ALA A 1 101 ? 0.609 -8.216 -3.323 1.00 91.81 101 ALA A O 1
ATOM 793 N N . VAL A 1 102 ? 1.909 -8.853 -5.043 1.00 92.81 102 VAL A N 1
ATOM 794 C CA . VAL A 1 102 ? 1.481 -10.263 -5.041 1.00 92.81 102 VAL A CA 1
ATOM 795 C C . VAL A 1 102 ? 1.865 -10.943 -3.731 1.00 92.81 102 VAL A C 1
ATOM 797 O O . VAL A 1 102 ? 1.057 -11.672 -3.157 1.00 92.81 102 VAL A O 1
ATOM 800 N N . LEU A 1 103 ? 3.066 -10.678 -3.226 1.00 91.56 103 LEU A N 1
ATOM 801 C CA . LEU A 1 103 ? 3.545 -11.235 -1.971 1.00 91.56 103 LEU A CA 1
ATOM 802 C C . LEU A 1 103 ? 2.714 -10.747 -0.777 1.00 91.56 103 LEU A C 1
ATOM 804 O O . LEU A 1 103 ? 2.244 -11.558 0.021 1.00 91.56 103 LEU A O 1
ATOM 808 N N . VAL A 1 104 ? 2.466 -9.438 -0.684 1.00 89.69 104 VAL A N 1
ATOM 809 C CA . VAL A 1 104 ? 1.594 -8.843 0.341 1.00 89.69 104 VAL A CA 1
ATOM 810 C C . VAL A 1 104 ? 0.183 -9.417 0.244 1.00 89.69 104 VAL A C 1
ATOM 812 O O . VAL A 1 104 ? -0.401 -9.782 1.265 1.00 89.69 104 VAL A O 1
ATOM 815 N N . TYR A 1 105 ? -0.358 -9.554 -0.968 1.00 89.62 105 TYR A N 1
ATOM 816 C CA . TYR A 1 105 ? -1.663 -10.167 -1.195 1.00 89.62 105 TYR A CA 1
ATOM 817 C C . TYR A 1 105 ? -1.699 -11.627 -0.727 1.00 89.62 105 TYR A C 1
ATOM 819 O O . TYR A 1 105 ? -2.630 -12.023 -0.024 1.00 89.62 105 TYR A O 1
ATOM 827 N N . ALA A 1 106 ? -0.675 -12.419 -1.051 1.00 88.69 106 ALA A N 1
ATOM 828 C CA . ALA A 1 106 ? -0.560 -13.805 -0.617 1.00 88.69 106 ALA A CA 1
ATOM 829 C C . ALA A 1 106 ? -0.515 -13.903 0.914 1.00 88.69 106 ALA A C 1
ATOM 831 O O . ALA A 1 106 ? -1.272 -14.677 1.495 1.00 88.69 106 ALA A O 1
ATOM 832 N N . VAL A 1 107 ? 0.286 -13.069 1.582 1.00 88.12 107 VAL A N 1
ATOM 833 C CA . VAL A 1 107 ? 0.349 -13.009 3.052 1.00 88.12 107 VAL A CA 1
ATOM 834 C C . VAL A 1 107 ? -0.999 -12.623 3.648 1.00 88.12 107 VAL A C 1
ATOM 836 O O . VAL A 1 107 ? -1.464 -13.283 4.577 1.00 88.12 107 VAL A O 1
ATOM 839 N N . ALA A 1 108 ? -1.652 -11.596 3.104 1.00 84.12 108 ALA A N 1
ATOM 840 C CA . ALA A 1 108 ? -2.951 -11.13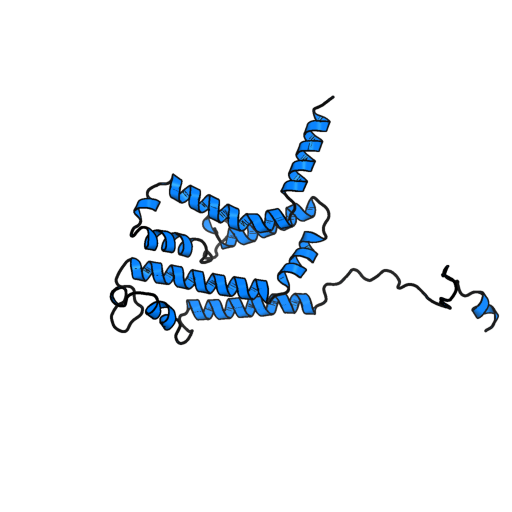0 3.577 1.00 84.12 108 ALA A CA 1
ATOM 841 C C . ALA A 1 108 ? -4.057 -12.183 3.394 1.00 84.12 108 ALA A C 1
ATOM 843 O O . ALA A 1 108 ? -4.960 -12.271 4.226 1.00 84.12 108 ALA A O 1
ATOM 844 N N . ARG A 1 109 ? -3.995 -12.981 2.317 1.00 82.50 109 ARG A N 1
ATOM 845 C CA . ARG A 1 109 ? -5.008 -13.987 1.968 1.00 82.50 109 ARG A CA 1
ATOM 846 C C . ARG A 1 109 ? -4.796 -15.341 2.643 1.00 82.50 109 ARG A C 1
ATOM 848 O O . ARG A 1 109 ? -5.790 -16.019 2.918 1.00 82.50 109 ARG A O 1
ATOM 855 N N . LEU A 1 110 ? -3.541 -15.747 2.832 1.00 78.88 110 LEU A N 1
ATOM 856 C CA . LEU A 1 110 ? -3.151 -17.024 3.439 1.00 78.88 110 LEU A CA 1
ATOM 857 C C . LEU A 1 110 ? -3.036 -16.927 4.963 1.00 78.88 110 LEU A C 1
ATOM 859 O O . LEU A 1 110 ? -3.272 -17.915 5.652 1.00 78.88 110 LEU A O 1
ATOM 863 N N . GLY A 1 111 ? -2.683 -15.755 5.496 1.00 72.31 111 GLY A N 1
ATOM 864 C CA . GLY A 1 111 ? -2.632 -15.525 6.935 1.00 72.31 111 GLY A CA 1
ATOM 865 C C . GLY A 1 111 ? -4.011 -15.254 7.540 1.00 72.31 111 GLY A C 1
ATOM 866 O O . GLY A 1 111 ? -4.927 -14.763 6.882 1.00 72.31 111 GLY A O 1
ATOM 867 N N . SER A 1 112 ? -4.137 -15.481 8.845 1.00 72.94 112 SER A N 1
ATOM 868 C CA . SER A 1 112 ? -5.328 -15.172 9.656 1.00 72.94 112 SER A CA 1
ATOM 869 C C . SER A 1 112 ? -5.538 -13.661 9.900 1.00 72.94 112 SER A C 1
ATOM 871 O O . SER A 1 112 ? -6.225 -13.260 10.841 1.00 72.94 112 SER A O 1
ATOM 873 N N . TRP A 1 113 ? -4.974 -12.785 9.057 1.00 73.25 113 TRP A N 1
ATOM 874 C CA . TRP A 1 113 ? -4.964 -11.326 9.238 1.00 73.25 113 TRP A CA 1
ATOM 875 C C . TRP A 1 113 ? -6.353 -10.709 9.452 1.00 73.25 113 TRP A C 1
ATOM 877 O O . TRP A 1 113 ? -6.490 -9.905 10.377 1.00 73.25 113 TRP A O 1
ATOM 887 N N . PRO A 1 114 ? -7.411 -11.069 8.693 1.00 72.19 114 PRO A N 1
ATOM 888 C CA . PRO A 1 114 ? -8.742 -10.512 8.933 1.00 72.19 114 PRO A CA 1
ATOM 889 C C . PRO A 1 114 ? -9.301 -10.884 10.311 1.00 72.19 114 PRO A C 1
ATOM 891 O O . PRO A 1 114 ? -9.983 -10.078 10.945 1.00 72.19 114 PRO A O 1
ATOM 894 N N . GLU A 1 115 ? -9.004 -12.089 10.799 1.00 72.31 115 GLU A N 1
ATOM 895 C CA . GLU A 1 115 ? -9.438 -12.567 12.114 1.00 72.31 115 GLU A CA 1
ATOM 896 C C . GLU A 1 115 ? -8.672 -11.862 13.232 1.00 72.31 115 GLU A C 1
ATOM 898 O O . GLU A 1 115 ? -9.285 -11.382 14.185 1.00 72.31 115 GLU A O 1
ATOM 903 N N . VAL A 1 116 ? -7.357 -11.697 13.068 1.00 73.75 116 VAL A N 1
ATOM 904 C CA . VAL A 1 116 ? -6.494 -10.934 13.980 1.00 73.75 116 VAL A CA 1
ATOM 905 C C . VAL A 1 116 ? -6.960 -9.481 14.064 1.00 73.75 116 VAL A C 1
ATOM 907 O O . VAL A 1 116 ? -7.181 -8.964 15.158 1.00 73.75 116 VAL A O 1
ATOM 910 N N . VAL A 1 117 ? -7.206 -8.825 12.930 1.00 74.88 117 VAL A N 1
ATOM 911 C CA . VAL A 1 117 ? -7.696 -7.440 12.889 1.00 74.88 117 VAL A CA 1
ATOM 912 C C . VAL A 1 117 ? -9.074 -7.317 13.548 1.00 74.88 117 VAL A C 1
ATOM 914 O O . VAL A 1 117 ? -9.299 -6.410 14.356 1.00 74.88 117 VAL A O 1
ATOM 917 N N . ARG A 1 118 ? -10.002 -8.243 13.277 1.00 73.56 118 ARG A N 1
ATOM 918 C CA . ARG A 1 118 ? -11.314 -8.271 13.950 1.00 73.56 118 ARG A CA 1
ATOM 919 C C . ARG A 1 118 ? -11.177 -8.487 15.455 1.00 73.56 118 ARG A C 1
ATOM 921 O O . ARG A 1 118 ? -11.920 -7.865 16.213 1.00 73.56 118 ARG A O 1
ATOM 928 N N . HIS A 1 119 ? -10.238 -9.321 15.888 1.00 72.50 119 HIS A N 1
ATOM 929 C CA . HIS A 1 119 ? -10.024 -9.624 17.295 1.00 72.50 119 HIS A CA 1
ATOM 930 C C . HIS A 1 119 ? -9.384 -8.452 18.052 1.00 72.50 119 HIS A C 1
ATOM 932 O O . HIS A 1 119 ? -9.910 -8.033 19.081 1.00 72.50 119 HIS A O 1
ATOM 938 N N . PHE A 1 120 ? -8.287 -7.888 17.542 1.00 69.44 120 PHE A N 1
ATOM 939 C CA . PHE A 1 120 ? -7.543 -6.827 18.226 1.00 69.44 120 PHE A CA 1
ATOM 940 C C . PHE A 1 120 ? -8.202 -5.451 18.105 1.00 69.44 120 PHE A C 1
ATOM 942 O O . PHE A 1 120 ? -8.244 -4.709 19.086 1.00 69.44 120 PHE A O 1
ATOM 949 N N . ILE A 1 121 ? -8.731 -5.110 16.925 1.00 71.69 121 ILE A N 1
ATOM 950 C CA . ILE A 1 121 ? -9.288 -3.779 16.645 1.00 71.69 121 ILE A CA 1
ATOM 951 C C . ILE A 1 121 ? -10.819 -3.813 16.699 1.00 71.69 121 ILE A C 1
ATOM 953 O O . ILE A 1 121 ? -11.440 -2.971 17.345 1.00 71.69 121 ILE A O 1
ATOM 957 N N . GLY A 1 122 ? -11.445 -4.801 16.055 1.00 68.94 122 GLY A N 1
ATOM 958 C CA . GLY A 1 122 ? -12.903 -4.857 15.889 1.00 68.94 122 GLY A CA 1
ATOM 959 C C . GLY A 1 122 ? -13.703 -5.057 17.182 1.00 68.94 122 GLY A C 1
ATOM 960 O O . GLY A 1 122 ? -14.796 -4.506 17.297 1.00 68.94 122 GLY A O 1
ATOM 961 N N . ARG A 1 123 ? -13.168 -5.802 18.158 1.00 68.56 123 ARG A N 1
ATOM 962 C CA . ARG A 1 123 ? -13.843 -6.120 19.435 1.00 68.56 123 ARG A CA 1
ATOM 963 C C . ARG A 1 123 ? -13.724 -5.032 20.509 1.00 68.56 123 ARG A C 1
ATOM 965 O O . ARG A 1 123 ? -14.300 -5.179 21.584 1.00 68.56 123 ARG A O 1
ATOM 972 N N . ARG A 1 124 ? -12.977 -3.952 20.261 1.00 73.44 124 ARG A N 1
ATOM 973 C CA . ARG A 1 124 ? -12.774 -2.879 21.247 1.00 73.44 124 ARG A CA 1
ATOM 974 C C . ARG A 1 124 ? -13.903 -1.838 21.182 1.00 73.44 124 ARG A C 1
ATOM 976 O O . ARG A 1 124 ? -14.334 -1.490 20.080 1.00 73.44 124 ARG A O 1
ATOM 983 N N . PRO A 1 125 ? -14.358 -1.299 22.330 1.00 76.94 125 PRO A N 1
ATOM 984 C CA . PRO A 1 125 ? -15.286 -0.172 22.337 1.00 76.94 125 PRO A CA 1
ATOM 985 C C . PRO A 1 125 ? -14.621 1.080 21.743 1.00 76.94 125 PRO A C 1
ATOM 987 O O . PRO A 1 125 ? -13.394 1.234 21.769 1.00 76.94 125 PRO A O 1
ATOM 990 N N . GLN A 1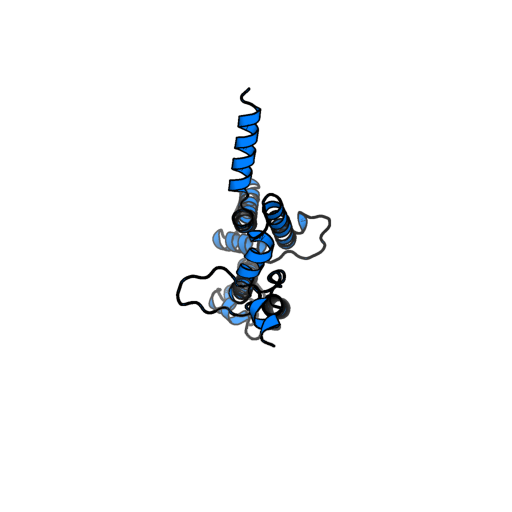 126 ? -15.425 1.990 21.191 1.00 76.06 126 GLN A N 1
ATOM 991 C CA . GLN A 1 126 ? -14.934 3.324 20.834 1.00 76.06 126 GLN A CA 1
ATOM 992 C C . GLN A 1 126 ? -14.653 4.117 22.125 1.00 76.06 126 GLN A C 1
ATOM 994 O O . GLN A 1 126 ? -15.397 3.955 23.092 1.00 76.06 126 GLN A O 1
ATOM 999 N N . PRO A 1 127 ? -13.580 4.930 22.193 1.00 77.94 127 PRO A N 1
ATOM 1000 C CA . PRO A 1 127 ? -12.705 5.376 21.100 1.00 77.94 127 PRO A CA 1
ATOM 1001 C C . PRO A 1 127 ? -11.470 4.493 20.844 1.00 77.94 127 PRO A C 1
ATOM 1003 O O . PRO A 1 127 ? -10.756 4.712 19.865 1.00 77.94 127 PRO A O 1
ATOM 1006 N N . ALA A 1 128 ? -11.209 3.483 21.679 1.00 80.69 128 ALA A N 1
ATOM 1007 C CA . ALA A 1 128 ? -9.990 2.671 21.599 1.00 80.69 128 ALA A CA 1
ATOM 1008 C C . ALA A 1 128 ? -9.824 1.981 20.233 1.00 80.69 128 ALA A C 1
ATOM 1010 O O . ALA A 1 128 ? -8.724 1.937 19.688 1.00 80.69 128 ALA A O 1
ATOM 1011 N N . ARG A 1 129 ? -10.924 1.516 19.626 1.00 82.31 129 ARG A N 1
ATOM 1012 C CA . ARG A 1 129 ? -10.926 0.957 18.262 1.00 82.31 129 ARG A CA 1
ATOM 1013 C C . ARG A 1 129 ? -10.395 1.931 17.203 1.00 82.31 129 ARG A C 1
ATOM 1015 O O . ARG A 1 129 ? -9.628 1.521 16.334 1.00 82.31 129 ARG A O 1
ATOM 1022 N N . ALA A 1 130 ? -10.785 3.204 17.274 1.00 81.75 130 ALA A N 1
ATOM 1023 C CA . ALA A 1 130 ? -10.317 4.223 16.340 1.00 81.75 130 ALA A CA 1
ATOM 1024 C C . ALA A 1 130 ? -8.824 4.518 16.546 1.00 81.75 130 ALA A C 1
ATOM 1026 O O . ALA A 1 130 ? -8.099 4.641 15.561 1.00 81.75 130 ALA A O 1
ATOM 1027 N N . LEU A 1 131 ? -8.368 4.548 17.806 1.00 85.50 131 LEU A N 1
ATOM 1028 C CA . LEU A 1 131 ? -6.966 4.759 18.167 1.00 85.50 131 LEU A CA 1
ATOM 1029 C C . LEU A 1 131 ? -6.064 3.619 17.679 1.00 85.50 131 LEU A C 1
ATOM 1031 O O . LEU A 1 131 ? -5.062 3.885 17.028 1.00 85.50 131 LEU A O 1
ATOM 1035 N N . TYR A 1 132 ? -6.423 2.356 17.929 1.00 83.75 132 TYR A N 1
ATOM 1036 C CA . TYR A 1 132 ? -5.625 1.220 17.449 1.00 83.75 132 TYR A CA 1
ATOM 1037 C C . TYR A 1 132 ? -5.549 1.174 15.921 1.00 83.75 132 TYR A C 1
ATOM 1039 O O . TYR A 1 132 ? -4.483 0.912 15.370 1.00 83.75 132 TYR A O 1
ATOM 1047 N N . ALA A 1 133 ? -6.651 1.481 15.230 1.00 86.00 133 ALA A N 1
ATOM 1048 C CA . ALA A 1 133 ? -6.641 1.608 13.776 1.00 86.00 133 ALA A CA 1
ATOM 1049 C C . ALA A 1 133 ? -5.740 2.762 13.300 1.00 86.00 133 ALA A C 1
ATOM 1051 O O . ALA A 1 133 ? -5.060 2.612 12.290 1.00 86.00 133 ALA A O 1
ATOM 1052 N N . ALA A 1 134 ? -5.696 3.883 14.028 1.00 86.38 134 ALA A N 1
ATOM 1053 C CA . ALA A 1 134 ? -4.822 5.013 13.711 1.00 86.38 134 ALA A CA 1
ATOM 1054 C C . ALA A 1 134 ? -3.344 4.678 13.927 1.00 86.38 134 ALA A C 1
ATOM 1056 O O . ALA A 1 134 ? -2.528 4.968 13.062 1.00 86.38 134 ALA A O 1
ATOM 1057 N N . VAL A 1 135 ? -3.003 4.003 15.026 1.00 88.00 135 VAL A N 1
ATOM 1058 C CA . VAL A 1 135 ? -1.634 3.527 15.278 1.00 88.00 135 VAL A CA 1
ATOM 1059 C C . VAL A 1 135 ? -1.196 2.541 14.194 1.00 88.00 135 VAL A C 1
ATOM 1061 O O . VAL A 1 135 ? -0.091 2.660 13.673 1.00 88.00 135 VAL A O 1
ATOM 1064 N N . ALA A 1 136 ? -2.068 1.610 13.800 1.00 86.25 136 ALA A N 1
ATOM 1065 C CA . ALA A 1 136 ? -1.780 0.685 12.707 1.00 86.25 136 ALA A CA 1
ATOM 1066 C C . ALA A 1 136 ? -1.589 1.417 11.365 1.00 86.25 136 ALA A C 1
ATOM 1068 O O . ALA A 1 136 ? -0.635 1.127 10.647 1.00 86.25 136 ALA A O 1
ATOM 1069 N N . ALA A 1 137 ? -2.441 2.401 11.055 1.00 88.50 137 ALA A N 1
ATOM 1070 C CA . ALA A 1 137 ? -2.301 3.226 9.858 1.00 88.50 137 ALA A CA 1
ATOM 1071 C C . ALA A 1 137 ? -0.979 4.006 9.854 1.00 88.50 137 ALA A C 1
ATOM 1073 O O . ALA A 1 137 ? -0.296 4.029 8.838 1.00 88.50 137 ALA A O 1
ATOM 1074 N N . LEU A 1 138 ? -0.585 4.591 10.989 1.00 89.75 138 LEU A N 1
ATOM 1075 C CA . LEU A 1 138 ? 0.700 5.280 11.135 1.00 89.75 138 LEU A CA 1
ATOM 1076 C C . LEU A 1 138 ? 1.883 4.330 10.938 1.00 89.75 138 LEU A C 1
ATOM 1078 O O . LEU A 1 138 ? 2.843 4.698 10.271 1.00 89.75 138 LEU A O 1
ATOM 1082 N N . GLY A 1 139 ? 1.800 3.104 11.462 1.00 88.12 139 GLY A N 1
ATOM 1083 C CA . GLY A 1 139 ? 2.816 2.077 11.235 1.00 88.12 139 GLY A CA 1
ATOM 1084 C C . GLY A 1 139 ? 2.957 1.695 9.760 1.00 88.12 139 GLY A C 1
ATOM 1085 O O . GLY A 1 139 ? 4.067 1.533 9.275 1.00 88.12 139 GLY A O 1
ATOM 1086 N N . VAL A 1 140 ? 1.855 1.596 9.011 1.00 87.62 140 VAL A N 1
ATOM 1087 C CA . VAL A 1 140 ? 1.935 1.342 7.561 1.00 87.62 140 VAL A CA 1
ATOM 1088 C C . VAL A 1 140 ? 2.436 2.571 6.807 1.00 87.62 140 VAL A C 1
ATOM 1090 O O . VAL A 1 140 ? 3.271 2.440 5.916 1.00 87.62 140 VAL A O 1
ATOM 1093 N N . LEU A 1 141 ? 1.991 3.772 7.178 1.00 89.25 141 LEU A N 1
ATOM 1094 C CA . LEU A 1 141 ? 2.480 5.009 6.574 1.00 89.25 141 LEU A CA 1
ATOM 1095 C C . LEU A 1 141 ? 3.979 5.208 6.803 1.00 89.25 141 LEU A C 1
ATOM 1097 O O . LEU A 1 141 ? 4.639 5.705 5.902 1.00 89.25 141 LEU A O 1
ATOM 1101 N N . SER A 1 142 ? 4.538 4.789 7.940 1.00 88.69 142 SER A N 1
ATOM 1102 C CA . SER A 1 142 ? 5.984 4.882 8.176 1.00 88.69 142 SER A CA 1
ATOM 1103 C C . SER A 1 142 ? 6.805 3.888 7.357 1.00 88.69 142 SER A C 1
ATOM 1105 O O . SER A 1 142 ? 7.988 4.125 7.131 1.00 88.69 142 SER A O 1
ATOM 1107 N N . LEU A 1 143 ? 6.198 2.795 6.885 1.00 87.25 143 LEU A N 1
ATOM 1108 C CA . LEU A 1 143 ? 6.832 1.855 5.956 1.00 87.25 143 LEU A CA 1
ATOM 1109 C C . LEU A 1 143 ? 6.741 2.330 4.496 1.00 87.25 143 LEU A C 1
ATOM 1111 O O . LEU A 1 143 ? 7.635 2.053 3.701 1.00 87.25 143 LEU A O 1
ATOM 1115 N N . VAL A 1 144 ? 5.665 3.033 4.132 1.00 87.06 144 VAL A N 1
ATOM 1116 C CA . VAL A 1 144 ? 5.451 3.556 2.769 1.00 87.06 144 VAL A CA 1
ATOM 1117 C C . VAL A 1 144 ? 6.154 4.903 2.561 1.00 87.06 144 VAL A C 1
ATOM 1119 O O . VAL A 1 144 ? 6.741 5.135 1.510 1.00 87.06 144 VAL A O 1
ATOM 1122 N N . PHE A 1 145 ? 6.122 5.777 3.567 1.00 87.12 145 PHE A N 1
ATOM 1123 C CA . PHE A 1 145 ? 6.674 7.133 3.546 1.00 87.12 145 PHE A CA 1
ATOM 1124 C C . PHE A 1 145 ? 7.635 7.359 4.725 1.00 87.12 145 PHE A C 1
ATOM 1126 O O . PHE A 1 145 ? 7.372 8.218 5.569 1.00 87.12 145 PHE A O 1
ATOM 1133 N N . PRO A 1 146 ? 8.755 6.621 4.823 1.00 85.31 146 PRO A N 1
ATOM 1134 C CA . PRO A 1 146 ? 9.688 6.761 5.943 1.00 85.31 146 PRO A CA 1
ATOM 1135 C C . PRO A 1 146 ? 10.241 8.186 6.074 1.00 85.31 146 PRO A C 1
ATOM 1137 O O . PRO A 1 146 ? 10.413 8.675 7.184 1.00 85.31 146 PRO A O 1
ATOM 1140 N N . SER A 1 147 ? 10.411 8.908 4.962 1.00 81.19 147 SER A N 1
ATOM 1141 C CA . SER A 1 147 ? 10.858 10.308 4.948 1.00 81.19 147 SER A CA 1
ATOM 1142 C C . SER A 1 147 ? 9.908 11.283 5.656 1.00 81.19 147 SER A C 1
ATOM 1144 O O . SER A 1 147 ? 10.347 12.336 6.113 1.00 81.19 147 SER A O 1
ATOM 1146 N N . ALA A 1 148 ? 8.622 10.942 5.790 1.00 81.06 148 ALA A N 1
ATOM 1147 C CA . ALA A 1 148 ? 7.662 11.735 6.556 1.00 81.06 148 ALA A CA 1
ATOM 1148 C C . ALA A 1 148 ? 7.817 11.548 8.079 1.00 81.06 148 ALA A C 1
ATOM 1150 O O . ALA A 1 148 ? 7.256 12.322 8.856 1.00 81.06 148 ALA A O 1
ATOM 1151 N N . PHE A 1 149 ? 8.577 10.538 8.517 1.00 84.50 149 PHE A N 1
ATOM 1152 C CA . PHE A 1 149 ? 8.785 10.194 9.919 1.00 84.50 149 PHE A CA 1
ATOM 1153 C C . PHE A 1 149 ? 10.276 10.312 10.276 1.00 84.50 149 PHE A C 1
ATOM 1155 O O . PHE A 1 149 ? 11.035 9.369 10.080 1.00 84.50 149 PHE A O 1
ATOM 1162 N N . PRO A 1 150 ? 10.722 11.422 10.888 1.00 77.94 150 PRO A N 1
ATOM 1163 C CA . PRO A 1 150 ? 12.147 11.657 11.158 1.00 77.94 150 PRO A CA 1
ATOM 1164 C C . PRO A 1 150 ? 12.773 10.674 12.163 1.00 77.94 150 PRO A C 1
ATOM 1166 O O . PRO A 1 150 ? 13.987 10.634 12.319 1.00 77.94 150 PRO A O 1
ATOM 1169 N N . LEU A 1 151 ? 11.951 9.891 12.867 1.00 79.69 151 LEU A N 1
ATOM 1170 C CA . LEU A 1 151 ? 12.378 8.904 13.865 1.00 79.69 151 LEU A CA 1
ATOM 1171 C C . LEU A 1 151 ? 12.682 7.525 13.260 1.00 79.69 151 LEU A C 1
ATOM 1173 O O . LEU A 1 151 ? 13.000 6.586 13.985 1.00 79.69 151 LEU A O 1
ATOM 1177 N N . VAL A 1 152 ? 12.519 7.383 11.949 1.00 81.00 152 VAL A N 1
ATOM 1178 C CA . VAL A 1 152 ? 12.486 6.106 11.254 1.00 81.00 152 VAL A CA 1
ATOM 1179 C C . VAL A 1 152 ? 13.659 6.019 10.276 1.00 81.00 152 VAL A C 1
ATOM 1181 O O . VAL A 1 152 ? 13.853 6.913 9.462 1.00 81.00 152 VAL A O 1
ATOM 1184 N N . GLY A 1 153 ? 14.447 4.941 10.365 1.00 77.44 153 GLY A N 1
ATOM 1185 C CA . GLY A 1 153 ? 15.680 4.750 9.584 1.00 77.44 153 GLY A CA 1
ATOM 1186 C C . GLY A 1 153 ? 15.650 3.577 8.601 1.00 77.44 153 GLY A C 1
ATOM 1187 O O . GLY A 1 153 ? 16.710 3.062 8.260 1.00 77.44 153 GLY A O 1
ATOM 1188 N N . TRP A 1 154 ? 14.468 3.097 8.208 1.00 83.88 154 TRP A N 1
ATOM 1189 C CA . TRP A 1 154 ? 14.330 2.000 7.243 1.00 83.88 154 TRP A CA 1
ATOM 1190 C C . TRP A 1 154 ? 14.006 2.497 5.832 1.00 83.88 154 TRP A C 1
ATOM 1192 O O . TRP A 1 154 ? 13.405 3.558 5.656 1.00 83.88 154 TRP A O 1
ATOM 1202 N N . ASP A 1 155 ? 14.386 1.693 4.838 1.00 84.50 155 ASP A N 1
ATOM 1203 C CA . ASP A 1 155 ? 14.105 1.958 3.427 1.00 84.50 155 ASP A CA 1
ATOM 1204 C C . ASP A 1 155 ? 12.598 1.877 3.121 1.00 84.50 155 ASP A C 1
ATOM 1206 O O . ASP A 1 155 ? 11.890 1.051 3.713 1.00 84.50 155 ASP A O 1
ATOM 1210 N N . PRO A 1 156 ? 12.092 2.697 2.179 1.00 86.06 156 PRO A N 1
ATOM 1211 C CA . PRO A 1 156 ? 10.692 2.661 1.780 1.00 86.06 156 PRO A CA 1
ATOM 1212 C C . PRO A 1 156 ? 10.332 1.322 1.133 1.00 86.06 156 PRO A C 1
ATOM 1214 O O . PRO A 1 156 ? 11.100 0.738 0.364 1.00 86.06 156 PRO A O 1
ATOM 1217 N N . LEU A 1 157 ? 9.118 0.848 1.416 1.00 86.69 157 LEU A N 1
ATOM 1218 C CA . LEU A 1 157 ? 8.544 -0.276 0.685 1.00 86.69 157 LEU A CA 1
ATOM 1219 C C . LEU A 1 157 ? 8.275 0.116 -0.779 1.00 86.69 157 LEU A C 1
ATOM 1221 O O . LEU A 1 157 ? 7.865 1.252 -1.038 1.00 86.69 157 LEU A O 1
ATOM 1225 N N . PRO A 1 158 ? 8.420 -0.823 -1.734 1.00 89.56 158 PRO A N 1
ATOM 1226 C CA . PRO A 1 158 ? 8.180 -0.583 -3.157 1.00 89.56 158 PRO A CA 1
ATOM 1227 C C . PRO A 1 158 ? 6.672 -0.501 -3.433 1.00 89.56 158 PRO A C 1
ATOM 1229 O O . PRO A 1 158 ? 6.042 -1.420 -3.950 1.00 89.56 158 PRO A O 1
ATOM 1232 N N . VAL A 1 159 ? 6.078 0.612 -3.021 1.00 88.00 159 VAL A N 1
ATOM 1233 C CA . VAL A 1 159 ? 4.653 0.925 -3.174 1.00 88.00 159 VAL A CA 1
ATOM 1234 C C . VAL A 1 159 ? 4.505 2.227 -3.947 1.00 88.00 159 VAL A C 1
ATOM 1236 O O . VAL A 1 159 ? 3.731 2.293 -4.895 1.00 88.00 159 VAL A O 1
ATOM 1239 N N . VAL A 1 160 ? 5.273 3.248 -3.566 1.00 88.38 160 VAL A N 1
ATOM 1240 C CA . VAL A 1 160 ? 5.252 4.562 -4.214 1.00 88.38 160 VAL A CA 1
ATOM 1241 C C . VAL A 1 160 ? 6.015 4.509 -5.532 1.00 88.38 160 VAL A C 1
ATOM 1243 O O . VAL A 1 160 ? 5.421 4.761 -6.579 1.00 88.38 160 VAL A O 1
ATOM 1246 N N . ASP A 1 161 ? 7.290 4.114 -5.492 1.00 90.19 161 ASP A N 1
ATOM 1247 C CA . ASP A 1 161 ? 8.164 4.135 -6.671 1.00 90.19 161 ASP A CA 1
ATOM 1248 C C . ASP A 1 161 ? 7.577 3.359 -7.858 1.00 90.19 161 ASP A C 1
ATOM 1250 O O . ASP A 1 161 ? 7.486 3.942 -8.932 1.00 90.19 161 ASP A O 1
ATOM 1254 N N . PRO A 1 162 ? 7.040 2.130 -7.699 1.00 93.12 162 PRO A N 1
ATOM 1255 C CA . PRO A 1 162 ? 6.431 1.399 -8.812 1.00 93.12 162 PRO A CA 1
ATOM 1256 C C . PRO A 1 162 ? 5.248 2.121 -9.459 1.00 93.12 162 PRO A C 1
ATOM 1258 O O . PRO A 1 162 ? 5.052 2.016 -10.666 1.00 93.12 162 PRO A O 1
ATOM 1261 N N . VAL A 1 163 ? 4.453 2.867 -8.686 1.00 91.62 163 VAL A N 1
ATOM 1262 C CA . VAL A 1 163 ? 3.330 3.645 -9.232 1.00 91.62 163 VAL A CA 1
ATOM 1263 C C . VAL A 1 163 ? 3.849 4.843 -10.021 1.00 91.62 163 VAL A C 1
ATOM 1265 O O . VAL A 1 163 ? 3.354 5.109 -11.115 1.00 91.62 163 VAL A O 1
ATOM 1268 N N . PHE A 1 164 ? 4.865 5.539 -9.508 1.00 91.75 164 PHE A N 1
ATOM 1269 C CA . PHE A 1 164 ? 5.509 6.644 -10.219 1.00 91.75 164 PHE A CA 1
ATOM 1270 C C . PHE A 1 164 ? 6.177 6.149 -11.505 1.00 91.75 164 PHE A C 1
ATOM 1272 O O . PHE A 1 164 ? 5.906 6.690 -12.573 1.00 91.75 164 PHE A O 1
ATOM 1279 N N . SER A 1 165 ? 6.954 5.070 -11.432 1.00 90.88 165 SER A N 1
ATOM 1280 C CA . SER A 1 165 ? 7.581 4.399 -12.573 1.00 90.88 165 SER A CA 1
ATOM 1281 C C . 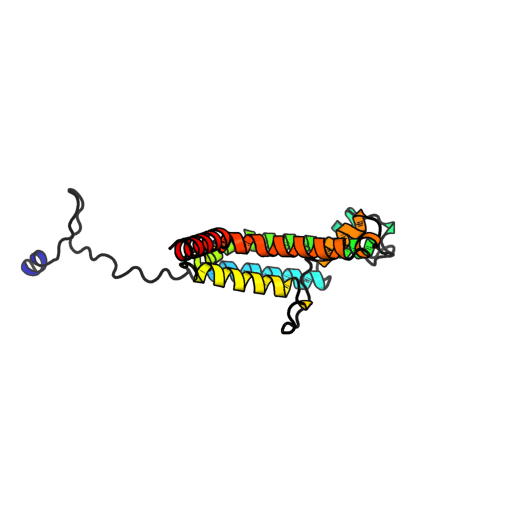SER A 1 165 ? 6.563 3.981 -13.633 1.00 90.88 165 SER A C 1
ATOM 1283 O O . SER A 1 165 ? 6.784 4.204 -14.822 1.00 90.88 165 SER A O 1
ATOM 1285 N N . LEU A 1 166 ? 5.417 3.430 -13.217 1.00 91.88 166 LEU A N 1
ATOM 1286 C CA . LEU A 1 166 ? 4.333 3.065 -14.128 1.00 91.88 166 LEU A CA 1
ATOM 1287 C C . LEU A 1 166 ? 3.755 4.293 -14.837 1.00 91.88 166 LEU A C 1
ATOM 1289 O O . LEU A 1 166 ? 3.529 4.251 -16.044 1.00 91.88 166 LEU A O 1
ATOM 1293 N N . VAL A 1 167 ? 3.539 5.391 -14.109 1.00 91.69 167 VAL A N 1
ATOM 1294 C CA . VAL A 1 167 ? 3.088 6.654 -14.706 1.00 91.69 167 VAL A CA 1
ATOM 1295 C C . VAL A 1 167 ? 4.109 7.153 -15.724 1.00 91.69 167 VAL A C 1
ATOM 1297 O O . VAL A 1 167 ? 3.693 7.500 -16.823 1.00 91.69 167 VAL A O 1
ATOM 1300 N N . VAL A 1 168 ? 5.413 7.115 -15.418 1.00 92.50 168 VAL A N 1
ATOM 1301 C CA . VAL A 1 168 ? 6.453 7.530 -16.373 1.00 92.50 168 VAL A CA 1
ATOM 1302 C C . VAL A 1 168 ? 6.446 6.669 -17.638 1.00 92.50 168 VAL A C 1
ATOM 1304 O O . VAL A 1 168 ? 6.534 7.201 -18.742 1.00 92.50 168 VAL A O 1
ATOM 1307 N N . LEU A 1 169 ? 6.333 5.346 -17.495 1.00 89.38 169 LEU A N 1
ATOM 1308 C CA . LEU A 1 169 ? 6.254 4.413 -18.625 1.00 89.38 169 LEU A CA 1
ATOM 1309 C C . LEU A 1 169 ? 5.053 4.706 -19.529 1.00 89.38 169 LEU A C 1
ATOM 1311 O O . LEU A 1 169 ? 5.167 4.611 -20.747 1.00 89.38 169 LEU A O 1
ATOM 1315 N N . ILE A 1 170 ? 3.913 5.074 -18.939 1.00 90.69 170 ILE A N 1
ATOM 1316 C CA . ILE A 1 170 ? 2.688 5.399 -19.677 1.00 90.69 170 ILE A CA 1
ATOM 1317 C C . ILE A 1 170 ? 2.778 6.787 -20.325 1.00 90.69 170 ILE A C 1
ATOM 1319 O O . ILE A 1 170 ? 2.324 6.958 -21.455 1.00 90.69 170 ILE A O 1
ATOM 1323 N N . SER A 1 171 ? 3.345 7.780 -19.635 1.00 89.50 171 SER A N 1
ATOM 1324 C CA . SER A 1 171 ? 3.488 9.146 -20.156 1.00 89.50 171 SER A CA 1
ATOM 1325 C C . SER A 1 171 ? 4.668 9.319 -21.109 1.00 89.50 171 SER A C 1
ATOM 1327 O O . SER A 1 171 ? 4.743 10.337 -21.789 1.00 89.50 171 SER A O 1
ATOM 1329 N N . GLY A 1 172 ? 5.589 8.352 -21.156 1.00 87.62 172 GLY A N 1
ATOM 1330 C CA . GLY A 1 172 ? 6.797 8.402 -21.977 1.00 87.62 172 GLY A CA 1
ATOM 1331 C C . GLY A 1 172 ? 7.863 9.375 -21.462 1.00 87.62 172 GLY A C 1
ATOM 1332 O O . GLY A 1 172 ? 8.756 9.749 -22.216 1.00 87.62 172 GLY A O 1
ATOM 1333 N N . GLY A 1 173 ? 7.783 9.814 -20.201 1.00 88.69 173 GLY A N 1
ATOM 1334 C CA . GLY A 1 173 ? 8.707 10.813 -19.660 1.00 88.69 173 GLY A CA 1
ATOM 1335 C C . GLY A 1 173 ? 8.313 11.378 -18.297 1.00 88.69 173 GLY A C 1
ATOM 1336 O O . GLY A 1 173 ? 7.235 11.103 -17.769 1.00 88.69 173 GLY A O 1
ATOM 1337 N N . TYR A 1 174 ? 9.206 12.187 -17.724 1.00 89.25 174 TYR A N 1
ATOM 1338 C CA . TYR A 1 174 ? 9.064 12.743 -16.373 1.00 89.25 174 TYR A CA 1
ATOM 1339 C C . TYR A 1 174 ? 8.307 14.077 -16.303 1.00 89.25 174 TYR A C 1
ATOM 1341 O O . TYR A 1 174 ? 8.142 14.622 -15.213 1.00 89.25 174 TYR A O 1
ATOM 1349 N N . ASP A 1 175 ? 7.830 14.606 -17.430 1.00 89.69 175 ASP A N 1
ATOM 1350 C CA . ASP A 1 175 ? 7.274 15.963 -17.511 1.00 89.69 175 ASP A CA 1
ATOM 1351 C C . ASP A 1 175 ? 6.074 16.181 -16.579 1.00 89.69 175 ASP A C 1
ATOM 1353 O O . ASP A 1 175 ? 5.923 17.250 -15.987 1.00 89.69 175 ASP A O 1
ATOM 1357 N N . LEU A 1 176 ? 5.254 15.146 -16.364 1.00 86.50 176 LEU A N 1
ATOM 1358 C CA . LEU A 1 176 ? 4.121 15.203 -15.434 1.00 86.50 176 LEU A CA 1
ATOM 1359 C C . LEU A 1 176 ? 4.557 15.488 -13.990 1.00 86.50 176 LEU A C 1
ATOM 1361 O O . LEU A 1 176 ? 3.843 16.167 -13.253 1.00 86.50 176 LEU A O 1
ATOM 1365 N N . PHE A 1 177 ? 5.744 15.026 -13.596 1.00 87.88 177 PHE A N 1
ATOM 1366 C CA . PHE A 1 177 ? 6.279 15.211 -12.247 1.00 87.88 177 PHE A CA 1
ATOM 1367 C C . PHE A 1 177 ? 6.910 16.587 -12.027 1.00 87.88 177 PHE A C 1
ATOM 1369 O O . PHE A 1 177 ? 7.144 16.965 -10.878 1.00 87.88 177 PHE A O 1
ATOM 1376 N N . ALA A 1 178 ? 7.121 17.372 -13.090 1.00 89.31 178 ALA A N 1
ATOM 1377 C CA . ALA A 1 178 ? 7.487 18.781 -12.959 1.00 89.31 178 ALA A CA 1
ATOM 1378 C C . ALA A 1 178 ? 6.344 19.608 -12.340 1.00 89.31 178 ALA A C 1
ATOM 1380 O O . ALA A 1 178 ? 6.582 20.628 -11.690 1.00 89.31 178 ALA A O 1
ATOM 1381 N N . SER A 1 179 ? 5.093 19.158 -12.495 1.00 90.56 179 SER A N 1
ATOM 1382 C CA . SER A 1 179 ? 3.940 19.774 -11.846 1.00 90.56 179 SER A CA 1
ATOM 1383 C C . SER A 1 179 ? 3.826 19.321 -10.394 1.00 90.56 179 SER A C 1
ATOM 1385 O O . SER A 1 179 ? 3.450 18.186 -10.096 1.00 90.56 179 SER A O 1
ATOM 1387 N N . ARG A 1 180 ? 4.063 20.253 -9.467 1.00 91.75 180 ARG A N 1
ATOM 1388 C CA . ARG A 1 180 ? 3.880 20.011 -8.030 1.00 91.75 180 ARG A CA 1
ATOM 1389 C C . ARG A 1 180 ? 2.457 19.567 -7.690 1.00 91.75 180 ARG A C 1
ATOM 1391 O O . ARG A 1 180 ? 2.283 18.678 -6.869 1.00 91.75 180 ARG A O 1
ATOM 1398 N N . LEU A 1 181 ? 1.451 20.137 -8.358 1.00 91.81 181 LEU A N 1
ATOM 1399 C CA . LEU A 1 181 ? 0.052 19.759 -8.144 1.00 91.81 181 LEU A CA 1
ATOM 1400 C C . LEU A 1 181 ? -0.204 18.294 -8.507 1.00 91.81 181 LEU A C 1
ATOM 1402 O O . LEU A 1 181 ? -0.900 17.603 -7.768 1.00 91.81 181 LEU A O 1
ATOM 1406 N N . PHE A 1 182 ? 0.369 17.812 -9.614 1.00 91.12 182 PHE A N 1
ATOM 1407 C CA . PHE A 1 182 ? 0.217 16.418 -10.025 1.00 91.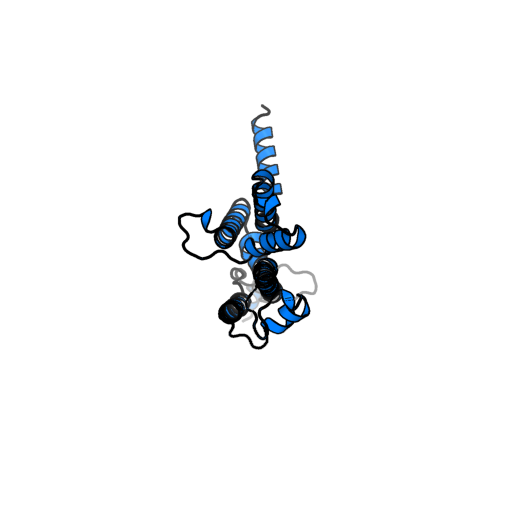12 182 PHE A CA 1
ATOM 1408 C C . PHE A 1 182 ? 0.872 15.481 -9.009 1.00 91.12 182 PHE A C 1
ATOM 1410 O O . PHE A 1 182 ? 0.210 14.591 -8.477 1.00 91.12 182 PHE A O 1
ATOM 1417 N N . THR A 1 183 ? 2.133 15.742 -8.672 1.00 90.81 183 THR A N 1
ATOM 1418 C CA . THR A 1 183 ? 2.897 14.955 -7.701 1.00 90.81 183 THR A CA 1
ATOM 1419 C C . THR A 1 183 ? 2.214 14.918 -6.331 1.00 90.81 183 THR A C 1
ATOM 1421 O O . THR A 1 183 ? 1.970 13.834 -5.799 1.00 90.81 183 THR A O 1
ATOM 1424 N N . ASP A 1 184 ? 1.815 16.071 -5.789 1.00 91.62 184 ASP A N 1
ATOM 1425 C CA . ASP A 1 184 ? 1.140 16.161 -4.489 1.00 91.62 184 ASP A CA 1
ATOM 1426 C C . ASP A 1 184 ? -0.233 15.468 -4.523 1.00 91.62 184 ASP A C 1
ATOM 1428 O O . ASP A 1 184 ? -0.609 14.785 -3.568 1.00 91.62 184 ASP A O 1
ATOM 1432 N N . SER A 1 185 ? -0.971 15.572 -5.637 1.00 92.19 185 SER A N 1
ATOM 1433 C CA . SER A 1 185 ? -2.247 14.866 -5.804 1.00 92.19 185 SER A CA 1
ATOM 1434 C C . SER A 1 185 ? -2.070 13.346 -5.823 1.00 92.19 185 SER A C 1
ATOM 1436 O O . SER A 1 185 ? -2.848 12.633 -5.188 1.00 92.19 185 SER A O 1
ATOM 1438 N N . LEU A 1 186 ? -1.018 12.842 -6.474 1.00 91.56 186 LEU A N 1
ATOM 1439 C CA . LEU A 1 186 ? -0.721 11.415 -6.536 1.00 91.56 186 LEU A CA 1
ATOM 1440 C C . LEU A 1 186 ? -0.335 10.878 -5.154 1.00 91.56 186 LEU A C 1
ATOM 1442 O O . LEU A 1 186 ? -0.868 9.856 -4.717 1.00 91.56 186 LEU A O 1
ATOM 1446 N N . TYR A 1 187 ? 0.508 11.607 -4.421 1.00 91.81 187 TYR A N 1
ATOM 1447 C CA . TYR A 1 187 ? 0.818 11.297 -3.025 1.00 91.81 187 TYR A CA 1
ATOM 1448 C C . TYR A 1 187 ? -0.430 11.300 -2.136 1.00 91.81 187 TYR A C 1
ATOM 1450 O O . TYR A 1 187 ? -0.598 10.395 -1.312 1.00 91.81 187 TYR A O 1
ATOM 1458 N N . ALA A 1 188 ? -1.331 12.270 -2.313 1.00 92.12 188 ALA A N 1
ATOM 1459 C CA . ALA A 1 188 ? -2.583 12.336 -1.565 1.00 92.12 188 ALA A CA 1
ATOM 1460 C C . ALA A 1 188 ? -3.485 11.126 -1.854 1.00 92.12 188 ALA A C 1
ATOM 1462 O O . ALA A 1 188 ? -4.031 10.534 -0.921 1.00 92.12 188 ALA A O 1
ATOM 1463 N N . VAL A 1 189 ? -3.596 10.712 -3.121 1.00 94.00 189 VAL A N 1
ATOM 1464 C CA . VAL A 1 189 ? -4.357 9.518 -3.522 1.00 94.00 189 VAL A CA 1
ATOM 1465 C C . VAL A 1 189 ? -3.752 8.252 -2.915 1.00 94.00 189 VAL A C 1
ATOM 1467 O O . VAL A 1 189 ? -4.482 7.465 -2.313 1.00 94.00 189 VAL A O 1
ATOM 1470 N N . LEU A 1 190 ? -2.432 8.065 -3.005 1.00 91.69 190 LEU A N 1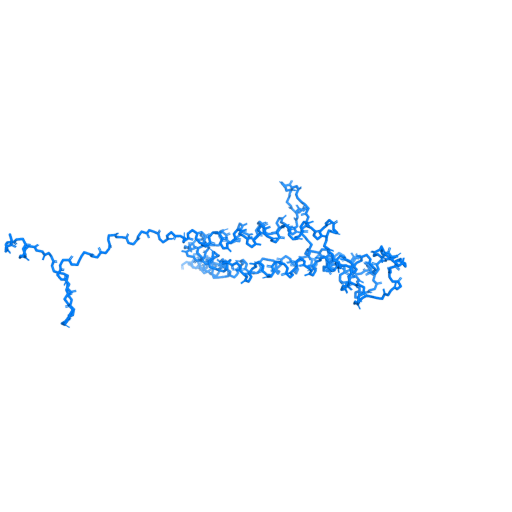
ATOM 1471 C CA . LEU A 1 190 ? -1.750 6.909 -2.412 1.00 91.69 190 LEU A CA 1
ATOM 1472 C C . LEU A 1 190 ? -1.933 6.864 -0.892 1.00 91.69 190 LEU A C 1
ATOM 1474 O O . LEU A 1 190 ? -2.288 5.825 -0.337 1.00 91.69 190 LEU A O 1
ATOM 1478 N N . THR A 1 191 ? -1.778 8.004 -0.220 1.00 90.94 191 THR A N 1
ATOM 1479 C CA . THR A 1 191 ? -2.008 8.123 1.226 1.00 90.94 191 THR A CA 1
ATOM 1480 C C . THR A 1 191 ? -3.449 7.764 1.583 1.00 90.94 191 THR A C 1
ATOM 1482 O O . THR A 1 191 ? -3.685 6.994 2.515 1.00 90.94 191 THR A O 1
ATOM 1485 N N . ALA A 1 192 ? -4.426 8.265 0.823 1.00 92.38 192 ALA A N 1
ATOM 1486 C CA . ALA A 1 192 ? -5.833 7.948 1.036 1.00 92.38 192 ALA A CA 1
ATOM 1487 C C . ALA A 1 192 ? -6.112 6.450 0.857 1.00 92.38 192 ALA A C 1
ATOM 1489 O O . ALA A 1 192 ? -6.797 5.867 1.695 1.00 92.38 192 ALA A O 1
ATOM 1490 N N . LEU A 1 193 ? -5.547 5.809 -0.172 1.00 92.19 193 LEU A N 1
ATOM 1491 C CA . LEU A 1 193 ? -5.681 4.367 -0.405 1.00 92.19 193 LEU A CA 1
ATOM 1492 C C . LEU A 1 193 ? -5.083 3.536 0.735 1.00 92.19 193 LEU A C 1
ATOM 1494 O O . LEU A 1 193 ? -5.701 2.562 1.163 1.00 92.19 193 LEU A O 1
ATOM 1498 N N . VAL A 1 194 ? -3.926 3.942 1.264 1.00 90.19 194 VAL A N 1
ATOM 1499 C CA . VAL A 1 194 ? -3.282 3.279 2.408 1.00 90.19 194 VAL A CA 1
ATOM 1500 C C . VAL A 1 194 ? -4.124 3.420 3.676 1.00 90.19 194 VAL A C 1
ATOM 1502 O O . VAL A 1 194 ? -4.303 2.448 4.407 1.00 90.19 194 VAL A O 1
ATOM 1505 N N . VAL A 1 195 ? -4.674 4.606 3.944 1.00 90.69 195 VAL A N 1
ATOM 1506 C CA . VAL A 1 195 ? -5.429 4.901 5.176 1.00 90.69 195 VAL A CA 1
ATOM 1507 C C . VAL A 1 195 ? -6.862 4.360 5.133 1.00 90.69 195 VAL A C 1
ATOM 1509 O O . VAL A 1 195 ? -7.409 3.965 6.165 1.00 90.69 195 VAL A O 1
ATOM 1512 N N . TRP A 1 196 ? -7.481 4.305 3.954 1.00 90.38 196 TRP A N 1
ATOM 1513 C CA . TRP A 1 196 ? -8.871 3.890 3.753 1.00 90.38 196 TRP A CA 1
ATOM 1514 C C . TRP A 1 196 ? -9.278 2.574 4.447 1.00 90.38 196 TRP A C 1
ATOM 1516 O O . TRP A 1 196 ? -10.294 2.582 5.159 1.00 90.38 196 TRP A O 1
ATOM 1526 N N . PRO A 1 197 ? -8.536 1.451 4.326 1.00 86.81 197 PRO A N 1
ATOM 1527 C CA . PRO A 1 197 ? -8.911 0.211 5.004 1.00 86.81 197 PRO A CA 1
ATOM 1528 C C . PRO A 1 197 ? -8.895 0.364 6.531 1.00 86.81 197 PRO A C 1
ATOM 1530 O O . PRO A 1 197 ? -9.801 -0.131 7.208 1.00 86.81 197 PRO A O 1
ATOM 1533 N N . PHE A 1 198 ? -7.936 1.112 7.085 1.00 86.62 198 PHE A N 1
ATOM 1534 C CA . PHE A 1 198 ? -7.858 1.380 8.523 1.00 86.62 198 PHE A CA 1
ATOM 1535 C C . PHE A 1 198 ? -8.996 2.275 8.999 1.00 86.62 198 PHE A C 1
ATOM 1537 O O . PHE A 1 198 ? -9.595 1.991 10.034 1.00 86.62 198 PHE A O 1
ATOM 1544 N N . ALA A 1 199 ? -9.367 3.294 8.223 1.00 85.50 199 ALA A N 1
ATOM 1545 C CA . ALA A 1 199 ? -10.508 4.150 8.534 1.00 85.50 199 ALA A CA 1
ATOM 1546 C C . ALA A 1 199 ? -11.823 3.351 8.579 1.00 85.50 199 ALA A C 1
ATOM 1548 O O . ALA A 1 199 ? -12.647 3.541 9.484 1.00 85.50 199 ALA A O 1
ATOM 1549 N N . ARG A 1 200 ? -11.999 2.406 7.642 1.00 85.88 200 ARG A N 1
ATOM 1550 C CA . ARG A 1 200 ? -13.158 1.504 7.593 1.00 85.88 200 ARG A CA 1
ATOM 1551 C C . ARG A 1 200 ? -13.189 0.560 8.795 1.00 85.88 200 ARG A C 1
ATOM 1553 O O . ARG A 1 200 ? -14.232 0.404 9.429 1.00 85.88 200 ARG A O 1
ATOM 1560 N N . VAL A 1 201 ? -12.053 -0.044 9.143 1.00 82.56 201 VAL A N 1
ATOM 1561 C CA . VAL A 1 201 ? -11.940 -0.951 10.296 1.00 82.56 201 VAL A CA 1
ATOM 1562 C C . VAL A 1 201 ? -12.078 -0.196 11.618 1.00 82.56 201 VAL A C 1
ATOM 1564 O O . VAL A 1 201 ? -12.729 -0.700 12.528 1.00 82.56 201 VAL A O 1
ATOM 1567 N N . GLY A 1 202 ? -11.533 1.012 11.736 1.00 79.12 202 GLY A N 1
ATOM 1568 C CA . GLY A 1 202 ? -11.591 1.857 12.929 1.00 79.12 202 GLY A CA 1
ATOM 1569 C C . GLY A 1 202 ? -12.947 2.522 13.168 1.00 79.12 202 GLY A C 1
ATOM 1570 O O . GLY A 1 202 ? -13.183 3.037 14.258 1.00 79.12 202 GLY A O 1
ATOM 1571 N N . GLY A 1 203 ? -13.850 2.508 12.180 1.00 82.31 203 GLY A N 1
ATOM 1572 C CA . GLY A 1 203 ? -15.160 3.155 12.287 1.00 82.31 203 GLY A CA 1
ATOM 1573 C C . GLY A 1 203 ? -15.068 4.678 12.413 1.00 82.31 203 GLY A C 1
ATOM 1574 O O . GLY A 1 203 ? -15.930 5.297 13.041 1.00 82.31 203 GLY A O 1
ATOM 1575 N N . TRP A 1 204 ? -14.032 5.298 11.839 1.00 84.81 204 TRP A N 1
ATOM 1576 C CA . TRP A 1 204 ? -13.760 6.729 12.018 1.00 84.81 204 TRP A CA 1
ATOM 1577 C C . TRP A 1 204 ? -14.918 7.614 11.557 1.00 84.81 204 TRP A C 1
ATOM 1579 O O . TRP A 1 204 ? -15.232 8.598 12.218 1.00 84.81 204 TRP A O 1
ATOM 1589 N N . TRP A 1 205 ? -15.614 7.228 10.483 1.00 82.81 205 TRP A N 1
ATOM 1590 C CA . TRP A 1 205 ? -16.784 7.965 9.998 1.00 82.81 205 TRP A CA 1
ATOM 1591 C C . TRP A 1 205 ? -17.948 7.953 10.997 1.00 82.81 205 TRP A C 1
ATOM 1593 O O . TRP A 1 205 ? -18.532 8.996 11.281 1.00 82.81 205 TRP A O 1
ATOM 1603 N N . SER A 1 206 ? -18.266 6.786 11.573 1.00 82.44 206 SER A N 1
ATOM 1604 C CA . SER A 1 206 ? -19.301 6.679 12.613 1.00 82.44 206 SER A CA 1
ATOM 1605 C C . SER A 1 206 ? -18.937 7.479 13.861 1.00 82.44 206 SER A C 1
ATOM 1607 O O . SER A 1 206 ? -19.770 8.229 14.363 1.00 82.44 206 SER A O 1
ATOM 1609 N N . TYR A 1 207 ? -17.679 7.391 14.297 1.00 82.50 207 TYR A N 1
ATOM 1610 C CA . TYR A 1 207 ? -17.190 8.115 15.466 1.00 82.50 207 TYR A CA 1
ATOM 1611 C C . TYR A 1 207 ? -17.205 9.635 15.248 1.00 82.50 207 TYR A C 1
ATOM 1613 O O . TYR A 1 207 ? -17.660 10.393 16.102 1.00 82.50 207 TYR A O 1
ATOM 1621 N N . GLY A 1 208 ? -16.777 10.093 14.067 1.00 82.75 208 GLY A N 1
ATOM 1622 C CA . GLY A 1 208 ? -16.805 11.505 13.689 1.00 82.75 208 GLY A CA 1
ATOM 1623 C C . GLY A 1 208 ? -18.225 12.071 13.629 1.00 82.75 208 GLY A C 1
ATOM 1624 O 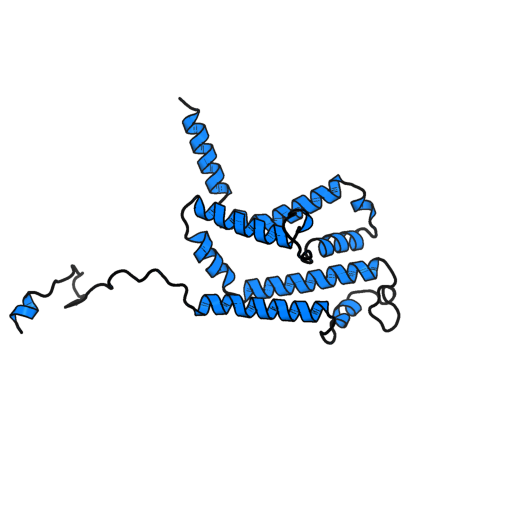O . GLY A 1 208 ? -18.464 13.174 14.120 1.00 82.75 208 GLY A O 1
ATOM 1625 N N . ARG A 1 209 ? -19.189 11.305 13.098 1.00 86.75 209 ARG A N 1
ATOM 1626 C CA . ARG A 1 209 ? -20.611 11.688 13.107 1.00 86.75 209 ARG A CA 1
ATOM 1627 C C . ARG A 1 209 ? -21.164 11.808 14.523 1.00 86.75 209 ARG A C 1
ATOM 1629 O O . ARG A 1 209 ? -21.890 12.758 14.798 1.00 86.75 209 ARG A O 1
ATOM 1636 N N . GLU A 1 210 ? -20.819 10.880 15.409 1.00 85.69 210 GLU A N 1
ATOM 1637 C CA . GLU A 1 210 ? -21.252 10.912 16.806 1.00 85.69 210 GLU A CA 1
ATOM 1638 C C . GLU A 1 210 ? -20.676 12.127 17.549 1.00 85.69 210 GLU A C 1
ATOM 1640 O O . GLU A 1 210 ? -21.410 12.849 18.220 1.00 85.69 210 GLU A O 1
ATOM 1645 N N . LEU A 1 211 ? -19.389 12.428 17.358 1.00 85.62 211 LEU A N 1
ATOM 1646 C CA . LEU A 1 211 ? -18.746 13.637 17.885 1.00 85.62 211 LEU A CA 1
ATOM 1647 C C . LEU A 1 211 ? -19.390 14.924 17.362 1.00 85.62 211 LEU A C 1
ATOM 1649 O O . LEU A 1 211 ? -19.626 15.850 18.135 1.00 85.62 211 LEU A O 1
ATOM 1653 N N . ALA A 1 212 ? -19.687 14.989 16.063 1.00 86.50 212 ALA A N 1
ATOM 1654 C CA . ALA A 1 212 ? -20.349 16.142 15.464 1.00 86.50 212 ALA A CA 1
ATOM 1655 C C . ALA A 1 212 ? -21.774 16.328 16.009 1.00 86.50 212 ALA A C 1
ATOM 1657 O O . ALA A 1 212 ? -22.167 17.455 16.300 1.00 86.50 212 ALA A O 1
ATOM 1658 N N . ALA A 1 213 ? -22.525 15.239 16.197 1.00 86.50 213 ALA A N 1
ATOM 1659 C CA . ALA A 1 213 ? -23.855 15.276 16.801 1.00 86.50 213 ALA A CA 1
ATOM 1660 C C . ALA A 1 213 ? -23.804 15.743 18.263 1.00 86.50 213 ALA A C 1
ATOM 1662 O O . ALA A 1 213 ? -24.564 16.629 18.638 1.00 86.50 213 ALA A O 1
ATOM 1663 N N . ARG A 1 214 ? -22.858 15.228 19.063 1.00 86.81 214 ARG A N 1
ATOM 1664 C CA . ARG A 1 214 ? -22.635 15.675 20.450 1.00 86.81 214 ARG A CA 1
ATOM 1665 C C . ARG A 1 214 ? -22.267 17.157 20.527 1.00 86.81 214 ARG A C 1
ATOM 1667 O O . ARG A 1 214 ? -22.772 17.859 21.391 1.00 86.81 214 ARG A O 1
ATOM 1674 N N . ARG A 1 215 ? -21.417 17.645 19.615 1.00 86.19 215 ARG A N 1
ATOM 1675 C CA . ARG A 1 215 ? -21.055 19.071 19.538 1.00 86.19 215 ARG A CA 1
ATOM 1676 C C . ARG A 1 215 ? -22.238 19.959 19.166 1.00 86.19 215 ARG A C 1
ATOM 1678 O O . ARG A 1 215 ? -22.357 21.031 19.736 1.00 86.19 215 ARG A O 1
ATOM 1685 N N . ARG A 1 216 ? -23.099 19.523 18.240 1.00 86.12 216 ARG A N 1
ATOM 1686 C CA . ARG A 1 216 ? -24.325 20.258 17.883 1.00 86.12 216 ARG A CA 1
ATOM 1687 C C . ARG A 1 216 ? -25.323 20.287 19.038 1.00 86.12 216 ARG A C 1
ATOM 1689 O O . ARG A 1 216 ? -25.795 21.356 19.374 1.00 86.12 216 ARG A O 1
ATOM 1696 N N . ALA A 1 217 ? -25.549 19.155 19.704 1.00 83.75 217 ALA A N 1
ATOM 1697 C CA . ALA A 1 217 ? -26.425 19.084 20.877 1.00 83.75 217 ALA A CA 1
ATOM 1698 C C . ALA A 1 217 ? -25.916 19.906 22.075 1.00 83.75 217 ALA A C 1
ATOM 1700 O O . ALA A 1 217 ? -26.708 20.324 22.902 1.00 83.75 217 ALA A O 1
ATOM 1701 N N . ALA A 1 218 ? -24.603 20.132 22.180 1.00 81.12 218 ALA A N 1
ATOM 1702 C CA . ALA A 1 218 ? -24.021 21.029 23.180 1.00 81.12 218 ALA A CA 1
ATOM 1703 C C . ALA A 1 218 ? -24.040 22.513 22.760 1.00 81.12 218 ALA A C 1
ATOM 1705 O O . ALA A 1 218 ? -23.740 23.375 23.581 1.00 81.12 218 ALA A O 1
ATOM 1706 N N . ALA A 1 219 ? -24.316 22.800 21.484 1.00 79.38 219 ALA A N 1
ATOM 1707 C CA . ALA A 1 219 ? -24.373 24.148 20.922 1.00 79.38 219 ALA A CA 1
ATOM 1708 C C . ALA A 1 219 ? -25.811 24.672 20.759 1.00 79.38 219 ALA A C 1
ATOM 1710 O O . ALA A 1 219 ? -25.977 25.884 20.645 1.00 79.38 219 ALA A O 1
ATOM 1711 N N . ASP A 1 220 ? -26.817 23.790 20.763 1.00 61.06 220 ASP A N 1
ATOM 1712 C CA . ASP A 1 220 ? -28.232 24.151 20.894 1.00 61.06 220 ASP A CA 1
ATOM 1713 C C . ASP A 1 220 ? -28.595 24.236 22.397 1.00 61.06 220 ASP A C 1
ATOM 1715 O O . ASP A 1 220 ? -28.529 23.207 23.077 1.00 61.06 220 ASP A O 1
ATOM 1719 N N . PRO A 1 221 ? -28.896 25.437 22.935 1.00 58.72 221 PRO A N 1
ATOM 1720 C CA . PRO A 1 221 ? -29.215 25.663 24.349 1.00 58.72 221 PRO A CA 1
ATOM 1721 C C . PRO A 1 221 ? -30.607 25.175 24.773 1.00 58.72 221 PRO A C 1
ATOM 1723 O O . PRO A 1 221 ? -31.532 25.154 23.928 1.00 58.72 221 PRO A O 1
#

Secondary structure (DSSP, 8-state):
-HHHHHSS------TT---TT----SS-------HHHHHHHHHHHHHHHHHHHHHHTT-STTTHHHHHHHS-GGGB-TTS--BSSHHHHHHHHHHHHHHHHHHHHHHHHHSSHHHHHIIIIITSPTTHHHHHHHHHHHHHHHHH-GGG-TT--SPPPTTHHHHHHHHHHHHTSSHHHH-HHHHHHHHHHHHHHHHHHHHHHHTHHHHHHHHHHHHHHTT--

Foldseek 3Di:
DVVVQVPFDDDDDDPPDDQGNPDPPPPPDPPPPDVVQVCLQVVLVVVLVVVLVCVVVVVDPCLCVVLPVPDDPVQDDPPDLHGPDLLSVLSVLLSSLVVNVVSVVCSCVRHPVVVVLCVPQVPDDPPVNLVVLVVVLVVLCCQQCVVVPPVHDDDHDSNLSSVQSVVCNVVVHCPQVVDPVSVVVSVVVSSCVSSVVSCVRSVVVVVVVVVVVVVVVVVPD

pLDDT: mean 81.26, std 10.53, range [50.59, 94.0]